Protein AF-0000000081288130 (afdb_homodimer)

Foldseek 3Di:
DPPPPPPPPPPPPPPPPPPPPPPPPPPPPPPPQQDKDKDKAKKKKKAFDEPFVVGQKHWDDDDRVQAAFTKIWGWIFIFRDQDPPGDTFWIKTDMKGQHDNRSFKIWDWIKTAGCDDPQHGKIWTWTDMDTPPDQKDKIWTDAMDDQAGPKTWMKMWGWDDADPVRRITMIMIMTIIIGRGD/DCPPPPPPPPPPPPPPPPPPPPPPPPPPPPPPPQDKDKDKAKKKKKAFDEPFVVGQKHWDDDDRVQAAFTKIWGWIFIFRDQDPPGDTFWIKTDIKGQHDNRSFKIWDWIKTAGCDDPQHRKIWTWIDMDGPPDQKDKIWTDAMDDQAGPKTWMKMWGWPDADPVRRITMIMIITIIIGRGD

InterPro domains:
  IPR004265 Dirigent protein [PF03018] (40-177)
  IPR004265 Dirigent protein [PTHR21495] (27-177)
  IPR044859 Allene oxide cyclase/Dirigent protein [G3DSA:2.40.480.10] (22-178)

Structure (mmCIF, N/CA/C/O backbone):
data_AF-0000000081288130-model_v1
#
loop_
_entity.id
_entity.type
_entity.pdbx_description
1 polymer 'Dirigent protein'
#
loop_
_atom_site.group_PDB
_atom_site.id
_atom_site.type_symbol
_atom_site.label_atom_id
_atom_site.label_alt_id
_atom_site.label_comp_id
_atom_site.label_asym_id
_atom_site.label_entity_id
_atom_site.label_seq_id
_atom_site.pdbx_PDB_ins_code
_atom_site.Cartn_x
_atom_site.Cartn_y
_atom_site.Cartn_z
_atom_site.occupancy
_atom_site.B_iso_or_equiv
_atom_site.auth_seq_id
_atom_site.auth_comp_id
_atom_site.auth_asym_id
_atom_site.auth_atom_id
_atom_site.pdbx_PDB_model_num
ATOM 1 N N . MET A 1 1 ? -47.781 79.375 63.156 1 29.11 1 MET A N 1
ATOM 2 C CA . MET A 1 1 ? -48.125 78.875 61.844 1 29.11 1 MET A CA 1
ATOM 3 C C . MET A 1 1 ? -46.875 78.312 61.125 1 29.11 1 MET A C 1
ATOM 5 O O . MET A 1 1 ? -46.188 79.062 60.438 1 29.11 1 MET A O 1
ATOM 9 N N . ALA A 1 2 ? -46.094 77.438 61.844 1 36.03 2 ALA A N 1
ATOM 10 C CA . ALA A 1 2 ? -44.781 76.875 61.594 1 36.03 2 ALA A CA 1
ATOM 11 C C . ALA A 1 2 ? -44.781 75.938 60.375 1 36.03 2 ALA A C 1
ATOM 13 O O . ALA A 1 2 ? -45.594 75.062 60.25 1 36.03 2 ALA A O 1
ATOM 14 N N . GLN A 1 3 ? -44.375 76.562 59.156 1 34.03 3 GLN A N 1
ATOM 15 C CA . GLN A 1 3 ? -44.312 76.125 57.781 1 34.03 3 GLN A CA 1
ATOM 16 C C . GLN A 1 3 ? -43.406 74.875 57.656 1 34.03 3 GLN A C 1
ATOM 18 O O . GLN A 1 3 ? -42.219 74.938 58 1 34.03 3 GLN A O 1
ATOM 23 N N . LYS A 1 4 ? -43.938 73.688 57.781 1 38.62 4 LYS A N 1
ATOM 24 C CA . LYS A 1 4 ? -43.406 72.312 57.688 1 38.62 4 LYS A CA 1
ATOM 25 C C . LYS A 1 4 ? -42.781 72.125 56.281 1 38.62 4 LYS A C 1
ATOM 27 O O . LYS A 1 4 ? -43.531 72 55.312 1 38.62 4 LYS A O 1
ATOM 32 N N . SER A 1 5 ? -41.688 72.875 55.938 1 36.97 5 SER A N 1
ATOM 33 C CA . SER A 1 5 ? -41.125 72.688 54.594 1 36.97 5 SER A CA 1
ATOM 34 C C . SER A 1 5 ? -40.781 71.25 54.344 1 36.97 5 SER A C 1
ATOM 36 O O . SER A 1 5 ? -40.156 70.562 55.219 1 36.97 5 SER A O 1
ATOM 38 N N . SER A 1 6 ? -41.625 70.5 53.625 1 34.34 6 SER A N 1
ATOM 39 C CA . SER A 1 6 ? -41.625 69.125 53.062 1 34.34 6 SER A CA 1
ATOM 40 C C . SER A 1 6 ? -40.375 68.875 52.25 1 34.34 6 SER A C 1
ATOM 42 O O . SER A 1 6 ? -40.125 69.562 51.25 1 34.34 6 SER A O 1
ATOM 44 N N . LEU A 1 7 ? -39.156 68.75 52.906 1 35.88 7 LEU A N 1
ATOM 45 C CA . LEU A 1 7 ? -37.938 68.438 52.188 1 35.88 7 LEU A CA 1
ATOM 46 C C . LEU A 1 7 ? -38.094 67.188 51.312 1 35.88 7 LEU A C 1
ATOM 48 O O . LEU A 1 7 ? -38.5 66.125 51.812 1 35.88 7 LEU A O 1
ATOM 52 N N . SER A 1 8 ? -38.594 67.375 50.031 1 35.28 8 SER A N 1
ATOM 53 C CA . SER A 1 8 ? -38.719 66.375 48.938 1 35.28 8 SER A CA 1
ATOM 54 C C . SER A 1 8 ? -37.406 65.625 48.719 1 35.28 8 SER A C 1
ATOM 56 O O . SER A 1 8 ? -36.344 66.25 48.562 1 35.28 8 SER A O 1
ATOM 58 N N . SER A 1 9 ? -37.125 64.562 49.469 1 39.84 9 SER A N 1
ATOM 59 C CA . SER A 1 9 ? -36 63.625 49.312 1 39.84 9 SER A CA 1
ATOM 60 C C . SER A 1 9 ? -35.938 63.125 47.875 1 39.84 9 SER A C 1
ATOM 62 O O . SER A 1 9 ? -36.938 62.594 47.344 1 39.84 9 SER A O 1
ATOM 64 N N . SER A 1 10 ? -35.375 63.938 46.875 1 36.81 10 SER A N 1
ATOM 65 C CA . SER A 1 10 ? -35.094 63.5 45.531 1 36.81 10 SER A CA 1
ATOM 66 C C . SER A 1 10 ? -34.344 62.156 45.5 1 36.81 10 SER A C 1
ATOM 68 O O . SER A 1 10 ? -33.344 62 46.188 1 36.81 10 SER A O 1
ATOM 70 N N . LEU A 1 11 ? -35.062 61.031 45.406 1 37.69 11 LEU A N 1
ATOM 71 C CA . LEU A 1 11 ? -34.688 59.656 45.156 1 37.69 11 LEU A CA 1
ATOM 72 C C . LEU A 1 11 ? -33.812 59.562 43.906 1 37.69 11 LEU A C 1
ATOM 74 O O . LEU A 1 11 ? -34.25 59.938 42.812 1 37.69 11 LEU A O 1
ATOM 78 N N . SER A 1 12 ? -32.5 60.031 43.938 1 37.62 12 SER A N 1
ATOM 79 C CA . SER A 1 12 ? -31.578 59.812 42.844 1 37.62 12 SER A CA 1
ATOM 80 C C . SER A 1 12 ? -31.547 58.344 42.438 1 37.62 12 SER A C 1
ATOM 82 O O . SER A 1 12 ? -31.281 57.469 43.25 1 37.62 12 SER A O 1
ATOM 84 N N . ILE A 1 13 ? -32.375 57.938 41.469 1 37.78 13 ILE A N 1
ATOM 85 C CA . ILE A 1 13 ? -32.375 56.688 40.75 1 37.78 13 ILE A CA 1
ATOM 86 C C . ILE A 1 13 ? -30.984 56.438 40.156 1 37.78 13 ILE A C 1
ATOM 88 O O . ILE A 1 13 ? -30.531 57.219 39.312 1 37.78 13 ILE A O 1
ATOM 92 N N . LYS A 1 14 ? -29.984 56.062 41 1 39.16 14 LYS A N 1
ATOM 93 C CA . LYS A 1 14 ? -28.734 55.562 40.438 1 39.16 14 LYS A CA 1
ATOM 94 C C . LYS A 1 14 ? -29 54.5 39.375 1 39.16 14 LYS A C 1
ATOM 96 O O . LYS A 1 14 ? -29.578 53.438 39.656 1 39.16 14 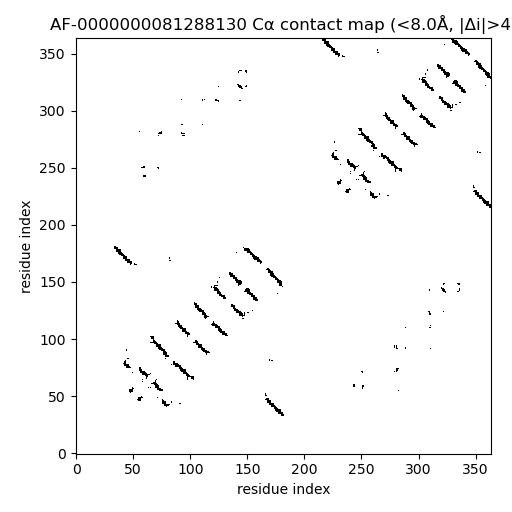LYS A O 1
ATOM 101 N N . LEU A 1 15 ? -29.156 54.938 38.062 1 37.94 15 LEU A N 1
ATOM 102 C CA . LEU A 1 15 ? -29.172 54.094 36.875 1 37.94 15 LEU A CA 1
ATOM 103 C C . LEU A 1 15 ? -27.953 53.188 36.875 1 37.94 15 LEU A C 1
ATOM 105 O O . LEU A 1 15 ? -26.812 53.656 36.812 1 37.94 15 LEU A O 1
ATOM 109 N N . CYS A 1 16 ? -27.953 52.125 37.688 1 35.97 16 CYS A N 1
ATOM 110 C CA . CYS A 1 16 ? -27 51.031 37.531 1 35.97 16 CYS A CA 1
ATOM 111 C C . CYS A 1 16 ? -26.906 50.594 36.062 1 35.97 16 CYS A C 1
ATOM 113 O O . CYS A 1 16 ? -27.859 50.031 35.531 1 35.97 16 CYS A O 1
ATOM 115 N N . PHE A 1 17 ? -26.219 51.406 35.219 1 35.41 17 PHE A N 1
ATOM 116 C CA . PHE A 1 17 ? -25.875 50.906 33.875 1 35.41 17 PHE A CA 1
ATOM 117 C C . PHE A 1 17 ? -25.188 49.562 34 1 35.41 17 PHE A C 1
ATOM 119 O O . PHE A 1 17 ? -24.078 49.469 34.5 1 35.41 17 PHE A O 1
ATOM 126 N N . THR A 1 18 ? -25.906 48.5 34.281 1 38.81 18 THR A N 1
ATOM 127 C CA . THR A 1 18 ? -25.391 47.156 34.062 1 38.81 18 THR A CA 1
ATOM 128 C C . THR A 1 18 ? -24.797 47 32.688 1 38.81 18 THR A C 1
ATOM 130 O O . THR A 1 18 ? -25.516 47.125 31.672 1 38.81 18 THR A O 1
ATOM 133 N N . PHE A 1 19 ? -23.578 47.562 32.469 1 37.28 19 PHE A N 1
ATOM 134 C CA . PHE A 1 19 ? -22.828 47.188 31.281 1 37.28 19 PHE A CA 1
ATOM 135 C C . PHE A 1 19 ? -22.875 45.688 31.062 1 37.28 19 PHE A C 1
ATOM 137 O O . PHE A 1 19 ? -22.328 44.938 31.859 1 37.28 19 PHE A O 1
ATOM 144 N N . MET A 1 20 ? -23.984 45.25 30.453 1 37.62 20 MET A N 1
ATOM 145 C CA . MET A 1 20 ? -24.031 43.906 29.906 1 37.62 20 MET A CA 1
ATOM 146 C C . MET A 1 20 ? -22.828 43.656 28.984 1 37.62 20 MET A C 1
ATOM 148 O O . MET A 1 20 ? -22.719 44.281 27.938 1 37.62 20 MET A O 1
ATOM 152 N N . LEU A 1 21 ? -21.625 43.469 29.531 1 38.19 21 LEU A N 1
ATOM 153 C CA . LEU A 1 21 ? -20.547 42.906 28.719 1 38.19 21 LEU A CA 1
ATOM 154 C C . LEU A 1 21 ? -21.031 41.75 27.875 1 38.19 21 LEU A C 1
ATOM 156 O O . LEU A 1 21 ? -21.422 40.688 28.422 1 38.19 21 LEU A O 1
ATOM 160 N N . ALA A 1 22 ? -21.672 42.094 26.719 1 34.75 22 ALA A N 1
ATOM 161 C CA . ALA A 1 22 ? -21.938 41.125 25.688 1 34.75 22 ALA A CA 1
ATOM 162 C C . ALA A 1 22 ? -20.703 40.281 25.391 1 34.75 22 ALA A C 1
ATOM 164 O O . ALA A 1 22 ? -19.688 40.781 24.922 1 34.75 22 ALA A O 1
ATOM 165 N N . PHE A 1 23 ? -20.391 39.281 26.219 1 38.91 23 PHE A N 1
ATOM 166 C CA . PHE A 1 23 ? -19.469 38.219 25.812 1 38.91 23 PHE A CA 1
ATOM 167 C C . PHE A 1 23 ? -19.766 37.75 24.391 1 38.91 23 PHE A C 1
ATOM 169 O O . PHE A 1 23 ? -20.797 37.094 24.141 1 38.91 23 PHE A O 1
ATOM 176 N N . LEU A 1 24 ? -19.406 38.562 23.391 1 36.03 24 LEU A N 1
ATOM 177 C CA . LEU A 1 24 ? -19.375 38 22.047 1 36.03 24 LEU A CA 1
ATOM 178 C C . LEU A 1 24 ? -18.562 36.719 22.016 1 36.03 24 LEU A C 1
ATOM 180 O O . LEU A 1 24 ? -17.328 36.75 22.156 1 36.03 24 LEU A O 1
ATOM 184 N N . ALA A 1 25 ? -19.109 35.656 22.453 1 34.62 25 ALA A N 1
ATOM 185 C CA . ALA A 1 25 ? -18.547 34.344 22.094 1 34.62 25 ALA A CA 1
ATOM 186 C C . ALA A 1 25 ? -18.266 34.25 20.609 1 34.62 25 ALA A C 1
ATOM 188 O O . ALA A 1 25 ? -19.203 34.219 19.797 1 34.62 25 ALA A O 1
ATOM 189 N N . PHE A 1 26 ? -17.188 34.812 20.109 1 34.56 26 PHE A N 1
ATOM 190 C CA . PHE A 1 26 ? -16.75 34.312 18.812 1 34.56 26 PHE A CA 1
ATOM 191 C C . PHE A 1 26 ? -16.812 32.812 18.734 1 34.56 26 PHE A C 1
ATOM 193 O O . PHE A 1 26 ? -16.078 32.125 19.453 1 34.56 26 PHE A O 1
ATOM 200 N N . SER A 1 27 ? -18 32.281 18.453 1 35.5 27 SER A N 1
ATOM 201 C CA . SER A 1 27 ? -18 30.906 17.984 1 35.5 27 SER A CA 1
ATOM 202 C C . SER A 1 27 ? -16.922 30.672 16.922 1 35.5 27 SER A C 1
ATOM 204 O O . SER A 1 27 ? -17 31.219 15.82 1 35.5 27 SER A O 1
ATOM 206 N N . ALA A 1 28 ? -15.68 30.641 17.281 1 38.34 28 ALA A N 1
ATOM 207 C CA . ALA A 1 28 ? -14.828 30.031 16.281 1 38.34 28 ALA A CA 1
ATOM 208 C C . ALA A 1 28 ? -15.578 28.938 15.516 1 38.34 28 ALA A C 1
ATOM 210 O O . ALA A 1 28 ? -16.031 27.953 16.109 1 38.34 28 ALA A O 1
ATOM 211 N N . THR A 1 29 ? -16.312 29.312 14.492 1 38.88 29 THR A N 1
ATOM 212 C CA . THR A 1 29 ? -16.797 28.328 13.547 1 38.88 29 THR A CA 1
ATOM 213 C C . THR A 1 29 ? -15.742 27.25 13.297 1 38.88 29 THR A C 1
ATOM 215 O O . THR A 1 29 ? -14.633 27.562 12.836 1 38.88 29 THR A O 1
ATOM 218 N N . ALA A 1 30 ? -15.547 26.312 14.25 1 40.72 30 ALA A N 1
ATOM 219 C CA . ALA A 1 30 ? -14.805 25.125 13.859 1 40.72 30 ALA A CA 1
ATOM 220 C C . ALA A 1 30 ? -15.016 24.797 12.383 1 40.72 30 ALA A C 1
ATOM 222 O O . ALA A 1 30 ? -16.141 24.781 11.898 1 40.72 30 ALA A O 1
ATOM 223 N N . ASN A 1 31 ? -14.195 25.25 11.492 1 46.16 31 ASN A N 1
ATOM 224 C CA . ASN A 1 31 ? -14.312 24.719 10.141 1 46.16 31 ASN A CA 1
ATOM 225 C C . ASN A 1 31 ? -14.906 23.312 10.148 1 46.16 31 ASN A C 1
ATOM 227 O O . ASN A 1 31 ? -14.477 22.453 10.922 1 46.16 31 ASN A O 1
ATOM 231 N N . PRO A 1 32 ? -16.172 23.141 9.758 1 45.91 32 PRO A N 1
ATOM 232 C CA . PRO A 1 32 ? -16.828 21.828 9.789 1 45.91 32 PRO A CA 1
ATOM 233 C C . PRO A 1 32 ? -15.867 20.688 9.5 1 45.91 32 PRO A C 1
ATOM 235 O O . PRO A 1 32 ? -14.992 20.812 8.641 1 45.91 32 PRO A O 1
ATOM 238 N N . ARG A 1 33 ? -15.438 19.938 10.516 1 52.09 33 ARG A N 1
ATOM 239 C CA . ARG A 1 33 ? -14.742 18.672 10.258 1 52.09 33 ARG A CA 1
ATOM 240 C C . ARG A 1 33 ? -15.219 18.047 8.961 1 52.09 33 ARG A C 1
ATOM 242 O O . ARG A 1 33 ? -16.422 17.953 8.703 1 52.09 33 ARG A O 1
ATOM 249 N N . PRO A 1 34 ? -14.391 18.047 7.984 1 57.53 34 PRO A N 1
ATOM 250 C CA . PRO A 1 34 ? -14.906 17.375 6.789 1 57.53 34 PRO A CA 1
ATOM 251 C C . PRO A 1 34 ? -15.805 16.188 7.113 1 57.53 34 PRO A C 1
ATOM 253 O O . PRO A 1 34 ? -15.562 15.469 8.086 1 57.53 34 PRO A O 1
ATOM 256 N N . ALA A 1 35 ? -17.047 16.328 6.641 1 66.5 35 ALA A N 1
ATOM 257 C CA . ALA A 1 35 ? -18.047 15.281 6.844 1 66.5 35 ALA A CA 1
ATOM 258 C C . ALA A 1 35 ? -17.484 13.906 6.473 1 66.5 35 ALA A C 1
ATOM 260 O O . ALA A 1 35 ? -16.719 13.773 5.52 1 66.5 35 ALA A O 1
ATOM 261 N N . HIS A 1 36 ? -17.516 13.062 7.473 1 78.25 36 HIS A N 1
ATOM 262 C CA . HIS A 1 36 ? -17.188 11.656 7.238 1 78.25 36 HIS A CA 1
ATOM 263 C C . HIS A 1 36 ? -18.328 10.93 6.555 1 78.25 36 HIS A C 1
ATOM 265 O O . HIS A 1 36 ? -19.5 11.172 6.863 1 78.25 36 HIS A O 1
ATOM 271 N N . LYS A 1 37 ? -17.984 10.305 5.438 1 88.44 37 LYS A N 1
ATOM 272 C CA . LYS A 1 37 ? -18.938 9.461 4.727 1 88.44 37 LYS A CA 1
ATOM 273 C C . LYS A 1 37 ? -18.609 7.98 4.898 1 88.44 37 LYS A C 1
ATOM 275 O O . LYS A 1 37 ? -17.438 7.602 4.848 1 88.44 37 LYS A O 1
ATOM 280 N N . GLU A 1 38 ? -19.656 7.254 5.176 1 93.69 38 GLU A N 1
ATOM 281 C CA . GLU A 1 38 ? -19.5 5.801 5.18 1 93.69 38 GLU A CA 1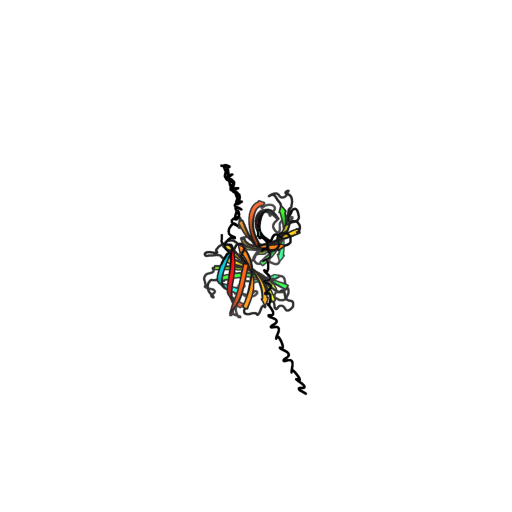
ATOM 282 C C . GLU A 1 38 ? -19.844 5.203 3.822 1 93.69 38 GLU A C 1
ATOM 284 O O . GLU A 1 38 ? -20.891 5.52 3.248 1 93.69 38 GLU A O 1
ATOM 289 N N . ILE A 1 39 ? -19.016 4.395 3.314 1 95 39 ILE A N 1
ATOM 290 C CA . ILE A 1 39 ? -19.219 3.705 2.045 1 95 39 ILE A CA 1
ATOM 291 C C . ILE A 1 39 ? -19.188 2.193 2.27 1 95 39 ILE A C 1
ATOM 293 O O . ILE A 1 39 ? -18.281 1.667 2.906 1 95 39 ILE A O 1
ATOM 297 N N . LYS A 1 40 ? -20.188 1.52 1.827 1 97.19 40 LYS A N 1
ATOM 298 C CA . LYS A 1 40 ? -20.234 0.061 1.831 1 97.19 40 LYS A CA 1
ATOM 299 C C . LYS A 1 40 ? -20.297 -0.491 0.41 1 97.19 40 LYS A C 1
ATOM 301 O O . LYS A 1 40 ? -21.016 0.039 -0.435 1 97.19 40 LYS A O 1
ATOM 306 N N . MET A 1 41 ? -19.547 -1.566 0.143 1 97.44 41 MET A N 1
ATOM 307 C CA . MET A 1 41 ? -19.516 -2.182 -1.182 1 97.44 41 MET A CA 1
ATOM 308 C C . MET A 1 41 ? -19.219 -3.672 -1.083 1 97.44 41 MET A C 1
ATOM 310 O O . MET A 1 41 ? -18.578 -4.117 -0.125 1 97.44 41 MET A O 1
ATOM 314 N N . THR A 1 42 ? -19.688 -4.34 -2.061 1 98.56 42 THR A N 1
ATOM 315 C CA . THR A 1 42 ? -19.359 -5.75 -2.234 1 98.56 42 THR A CA 1
ATOM 316 C C . THR A 1 42 ? -18.656 -5.984 -3.568 1 98.56 42 THR A C 1
ATOM 318 O O . THR A 1 42 ? -19.125 -5.527 -4.613 1 98.56 42 THR A O 1
ATOM 321 N N . LEU A 1 43 ? -17.531 -6.66 -3.562 1 98.62 43 LEU A N 1
ATOM 322 C CA . LEU A 1 43 ? -16.719 -7.004 -4.719 1 98.62 43 LEU A CA 1
ATOM 323 C C . LEU A 1 43 ? -16.281 -8.469 -4.664 1 98.62 43 LEU A C 1
ATOM 325 O O . LEU A 1 43 ? -16.562 -9.164 -3.688 1 98.62 43 LEU A O 1
ATOM 329 N N . TYR A 1 44 ? -15.539 -8.859 -5.727 1 98.81 44 TYR A N 1
ATOM 330 C CA . TYR A 1 44 ? -15.109 -10.25 -5.773 1 98.81 44 TYR A CA 1
ATOM 331 C C . TYR A 1 44 ? -13.664 -10.359 -6.262 1 98.81 44 TYR A C 1
ATOM 333 O O . TYR A 1 44 ? -13.344 -9.922 -7.367 1 98.81 44 TYR A O 1
ATOM 341 N N . GLN A 1 45 ? -12.891 -10.93 -5.441 1 98.62 45 GLN A N 1
ATOM 342 C CA . GLN A 1 45 ? -11.508 -11.211 -5.801 1 98.62 45 GLN A CA 1
ATOM 343 C C . GLN A 1 45 ? -11.398 -12.516 -6.574 1 98.62 45 GLN A C 1
ATOM 345 O O . GLN A 1 45 ? -11.93 -13.547 -6.145 1 98.62 45 GLN A O 1
ATOM 350 N N . GLN A 1 46 ? -10.68 -12.469 -7.715 1 98.19 46 GLN A N 1
ATOM 351 C CA . GLN A 1 46 ? -10.352 -13.641 -8.523 1 98.19 46 GLN A CA 1
ATOM 352 C C . GLN A 1 46 ? -8.914 -14.086 -8.289 1 98.19 46 GLN A C 1
ATOM 354 O O . GLN A 1 46 ? -7.969 -13.422 -8.734 1 98.19 46 GLN A O 1
ATOM 359 N N . ASP A 1 47 ? -8.742 -15.188 -7.625 1 96.81 47 ASP A N 1
ATOM 360 C CA . ASP A 1 47 ? -7.414 -15.602 -7.18 1 96.81 47 ASP A CA 1
ATOM 361 C C . ASP A 1 47 ? -7.055 -16.969 -7.746 1 96.81 47 ASP A C 1
ATOM 363 O O . ASP A 1 47 ? -7.871 -17.891 -7.719 1 96.81 47 ASP A O 1
ATOM 367 N N . ILE A 1 48 ? -5.887 -17.078 -8.352 1 96.81 48 ILE A N 1
ATOM 368 C CA . ILE A 1 48 ? -5.273 -18.359 -8.695 1 96.81 48 ILE A CA 1
ATOM 369 C C . ILE A 1 48 ? -4.016 -18.578 -7.855 1 96.81 48 ILE A C 1
ATOM 371 O O . ILE A 1 48 ? -3.053 -17.812 -7.969 1 96.81 48 ILE A O 1
ATOM 375 N N . SER A 1 49 ? -3.982 -19.609 -7.039 1 94.31 49 SER A N 1
ATOM 376 C CA . SER A 1 49 ? -2.973 -19.844 -6.012 1 94.31 49 SER A CA 1
ATOM 377 C C . SER A 1 49 ? -1.59 -20.031 -6.629 1 94.31 49 SER A C 1
ATOM 379 O O . SER A 1 49 ? -1.467 -20.531 -7.75 1 94.31 49 SER A O 1
ATOM 381 N N . PRO A 1 50 ? -0.594 -19.688 -5.82 1 95.12 50 PRO A N 1
ATOM 382 C CA . PRO A 1 50 ? 0.771 -19.938 -6.293 1 95.12 50 PRO A CA 1
ATOM 383 C C . PRO A 1 50 ? 1.012 -21.391 -6.68 1 95.12 50 PRO A C 1
ATOM 385 O O . PRO A 1 50 ? 0.495 -22.297 -6.027 1 95.12 50 PRO A O 1
ATOM 388 N N . GLY A 1 51 ? 1.831 -21.594 -7.742 1 92.44 51 GLY A N 1
ATOM 389 C CA . GLY A 1 51 ? 2.172 -22.938 -8.18 1 92.44 51 GLY A CA 1
ATOM 390 C C . GLY A 1 51 ? 1.25 -23.469 -9.266 1 92.44 51 GLY A C 1
ATOM 391 O O . GLY A 1 51 ? 1.598 -24.406 -9.984 1 92.44 51 GLY A O 1
ATOM 392 N N . ALA A 1 52 ? 0.069 -22.922 -9.344 1 94.38 52 ALA A N 1
ATOM 393 C CA . ALA A 1 52 ? -0.851 -23.312 -10.406 1 94.38 52 ALA A CA 1
ATOM 394 C C . ALA A 1 52 ? -0.459 -22.672 -11.734 1 94.38 52 ALA A C 1
ATOM 396 O O . ALA A 1 52 ? 0.225 -21.641 -11.758 1 94.38 52 ALA A O 1
ATOM 397 N N . PRO A 1 53 ? -0.996 -23.328 -12.797 1 91.69 53 PRO A N 1
ATOM 398 C CA . PRO A 1 53 ? -0.865 -22.625 -14.078 1 91.69 53 PRO A CA 1
ATOM 399 C C . PRO A 1 53 ? -1.597 -21.281 -14.086 1 91.69 53 PRO A C 1
ATOM 401 O O . PRO A 1 53 ? -2.709 -21.172 -13.562 1 91.69 53 PRO A O 1
ATOM 404 N N . ASN A 1 54 ? -1.068 -20.219 -14.523 1 92.38 54 ASN A N 1
ATOM 405 C CA . ASN A 1 54 ? -1.63 -18.875 -14.633 1 92.38 54 ASN A CA 1
ATOM 406 C C . ASN A 1 54 ? -1.817 -18.219 -13.266 1 92.38 54 ASN A C 1
ATOM 408 O O . ASN A 1 54 ? -2.715 -17.406 -13.086 1 92.38 54 ASN A O 1
ATOM 412 N N . ALA A 1 55 ? -1.027 -18.703 -12.289 1 96.44 55 ALA A N 1
ATOM 413 C CA . ALA A 1 55 ? -1.1 -18.203 -10.922 1 96.44 55 ALA A CA 1
ATOM 414 C C . ALA A 1 55 ? -1.089 -16.672 -10.898 1 96.44 55 ALA A C 1
ATOM 416 O O . ALA A 1 55 ? -0.374 -16.047 -11.68 1 96.44 55 ALA A O 1
ATOM 417 N N . THR A 1 56 ? -1.88 -16.125 -10.023 1 97.56 56 THR A N 1
ATOM 418 C CA . THR A 1 56 ? -1.913 -14.688 -9.828 1 97.56 56 THR A CA 1
ATOM 419 C C . THR A 1 56 ? -1.101 -14.289 -8.594 1 97.56 56 THR A C 1
ATOM 421 O O . THR A 1 56 ? -1.058 -13.117 -8.227 1 97.56 56 THR A O 1
ATOM 424 N N . GLY A 1 57 ? -0.541 -15.242 -7.891 1 96.88 57 GLY A N 1
ATOM 425 C CA . GLY A 1 57 ? 0.461 -15.07 -6.852 1 96.88 57 GLY A CA 1
ATOM 426 C C . GLY A 1 57 ? 1.712 -15.898 -7.09 1 96.88 57 GLY A C 1
ATOM 427 O O . GLY A 1 57 ? 1.637 -17.016 -7.598 1 96.88 57 GLY A O 1
ATOM 428 N N . ILE A 1 58 ? 2.818 -15.367 -6.691 1 96.81 58 ILE A N 1
ATOM 429 C CA . ILE A 1 58 ? 4.078 -16.094 -6.848 1 96.81 58 ILE A CA 1
ATOM 430 C C . ILE A 1 58 ? 4.883 -16 -5.551 1 96.81 58 ILE A C 1
ATOM 432 O O . ILE A 1 58 ? 4.918 -14.961 -4.898 1 96.81 58 ILE A O 1
ATOM 436 N N . VAL A 1 59 ? 5.469 -17.125 -5.184 1 97.56 59 VAL A N 1
ATOM 437 C CA . VAL A 1 59 ? 6.383 -17.141 -4.047 1 97.56 59 VAL A CA 1
ATOM 438 C C . VAL A 1 59 ? 7.703 -16.484 -4.434 1 97.56 59 VAL A C 1
ATOM 440 O O . VAL A 1 59 ? 8.336 -16.859 -5.422 1 97.56 59 VAL A O 1
ATOM 443 N N . VAL A 1 60 ? 8.156 -15.578 -3.619 1 97 60 VAL A N 1
ATOM 444 C CA . VAL A 1 60 ? 9.336 -14.836 -4.039 1 97 60 VAL A CA 1
ATOM 445 C C . VAL A 1 60 ? 10.461 -15.031 -3.023 1 97 60 VAL A C 1
ATOM 447 O O . VAL A 1 60 ? 11.617 -14.727 -3.305 1 97 60 VAL A O 1
ATOM 450 N N . ALA A 1 61 ? 10.172 -15.492 -1.878 1 96.75 61 ALA A N 1
ATOM 451 C CA . ALA A 1 61 ? 11.156 -15.758 -0.83 1 96.75 61 ALA A CA 1
ATOM 452 C C . ALA A 1 61 ? 10.641 -16.812 0.144 1 96.75 61 ALA A C 1
ATOM 454 O O . ALA A 1 61 ? 9.43 -16.969 0.321 1 96.75 61 ALA A O 1
ATOM 455 N N . GLY A 1 62 ? 11.555 -17.578 0.746 1 95.62 62 GLY A N 1
ATOM 456 C CA . GLY A 1 62 ? 11.188 -18.594 1.715 1 95.62 62 GLY A CA 1
ATOM 457 C C . GLY A 1 62 ? 10.805 -19.922 1.075 1 95.62 62 GLY A C 1
ATOM 458 O O . GLY A 1 62 ? 11.078 -20.141 -0.107 1 95.62 62 GLY A O 1
ATOM 459 N N . PRO A 1 63 ? 10.18 -20.781 1.898 1 95.06 63 PRO A N 1
ATOM 460 C CA . PRO A 1 63 ? 9.797 -22.094 1.379 1 95.06 63 PRO A CA 1
ATOM 461 C C . PRO A 1 63 ? 8.75 -22 0.271 1 95.06 63 PRO A C 1
ATOM 463 O O . PRO A 1 63 ? 7.766 -21.266 0.399 1 95.06 63 PRO A O 1
ATOM 466 N N . THR A 1 64 ? 8.914 -22.781 -0.733 1 93.06 64 THR A N 1
ATOM 467 C CA . THR A 1 64 ? 8.031 -22.734 -1.896 1 93.06 64 THR A CA 1
ATOM 468 C C . THR A 1 64 ? 6.703 -23.422 -1.603 1 93.06 64 THR A C 1
ATOM 470 O O . THR A 1 64 ? 5.73 -23.25 -2.338 1 93.06 64 THR A O 1
ATOM 473 N N . ASN A 1 65 ? 6.617 -24.188 -0.588 1 93.94 65 ASN A N 1
ATOM 474 C CA . ASN A 1 65 ? 5.387 -24.891 -0.253 1 93.94 65 ASN A CA 1
ATOM 475 C C . ASN A 1 65 ? 4.492 -24.062 0.661 1 93.94 65 ASN A C 1
ATOM 477 O O . ASN A 1 65 ? 3.59 -24.594 1.308 1 93.94 65 ASN A O 1
ATOM 481 N N . LEU A 1 66 ? 4.809 -22.797 0.859 1 95.25 66 LEU A N 1
ATOM 482 C CA . LEU A 1 66 ? 4.012 -21.828 1.6 1 95.25 66 LEU A CA 1
ATOM 483 C C . LEU A 1 66 ? 4.082 -22.109 3.1 1 95.25 66 LEU A C 1
ATOM 485 O O . LEU A 1 66 ? 3.141 -21.797 3.834 1 95.25 66 LEU A O 1
ATOM 489 N N . ALA A 1 67 ? 5.168 -22.703 3.551 1 97 67 ALA A N 1
ATOM 490 C CA . ALA A 1 67 ? 5.398 -22.906 4.977 1 97 67 ALA A CA 1
ATOM 491 C C . ALA A 1 67 ? 5.875 -21.625 5.648 1 97 67 ALA A C 1
ATOM 493 O O . ALA A 1 67 ? 6.02 -20.578 4.988 1 97 67 ALA A O 1
ATOM 494 N N . PHE A 1 68 ? 6.051 -21.688 6.984 1 97.69 68 PHE A N 1
ATOM 495 C CA . PHE A 1 68 ? 6.492 -20.547 7.793 1 97.69 68 PHE A CA 1
ATOM 496 C C . PHE A 1 68 ? 7.656 -19.828 7.121 1 97.69 68 PHE A C 1
ATOM 498 O O . PHE A 1 68 ? 8.664 -20.453 6.781 1 97.69 68 PHE A O 1
ATOM 505 N N . GLY A 1 69 ? 7.453 -18.531 6.859 1 97.62 69 GLY A N 1
ATOM 506 C CA . GLY A 1 69 ? 8.531 -17.734 6.293 1 97.62 69 GLY A CA 1
ATOM 507 C C . GLY A 1 69 ? 8.352 -17.453 4.812 1 97.62 69 GLY A C 1
ATOM 508 O O . GLY A 1 69 ? 9.094 -16.672 4.227 1 97.62 69 GLY A O 1
ATOM 509 N N . SER A 1 70 ? 7.387 -18.031 4.156 1 97.62 70 SER A N 1
ATOM 510 C CA . SER A 1 70 ? 7.148 -17.797 2.736 1 97.62 70 SER A CA 1
ATOM 511 C C . SER A 1 70 ? 6.574 -16.391 2.502 1 97.62 70 SER A C 1
ATOM 513 O O . SER A 1 70 ? 5.711 -15.938 3.254 1 97.62 70 SER A O 1
ATOM 515 N N . ILE A 1 71 ? 7.043 -15.711 1.44 1 98.12 71 ILE A N 1
ATOM 516 C CA . ILE A 1 71 ? 6.496 -14.438 0.98 1 98.12 71 ILE A CA 1
ATOM 517 C C . ILE A 1 71 ? 5.93 -14.602 -0.428 1 98.12 71 ILE A C 1
ATOM 519 O O . ILE A 1 71 ? 6.613 -15.094 -1.327 1 98.12 71 ILE A O 1
ATOM 523 N N . VAL A 1 72 ? 4.727 -14.227 -0.577 1 97.94 72 VAL A N 1
ATOM 524 C CA . VAL A 1 72 ? 4.031 -14.328 -1.856 1 97.94 72 VAL A CA 1
ATOM 525 C C . VAL A 1 72 ? 3.641 -12.938 -2.346 1 97.94 72 VAL A C 1
ATOM 527 O O . VAL A 1 72 ? 3.143 -12.117 -1.569 1 97.94 72 VAL A O 1
ATOM 530 N N . VAL A 1 73 ? 3.934 -12.633 -3.604 1 98.5 73 VAL A N 1
ATOM 531 C CA . VAL A 1 73 ? 3.443 -11.422 -4.262 1 98.5 73 VAL A CA 1
ATOM 532 C C . VAL A 1 73 ? 2.182 -11.742 -5.062 1 98.5 73 VAL A C 1
ATOM 534 O O . VAL A 1 73 ? 2.131 -12.75 -5.773 1 98.5 73 VAL A O 1
ATOM 537 N N . VAL A 1 74 ? 1.194 -10.844 -4.902 1 98.06 74 VAL A N 1
ATOM 538 C CA . VAL A 1 74 ? -0.118 -11.141 -5.465 1 98.06 74 VAL A CA 1
ATOM 539 C C . VAL A 1 74 ? -0.545 -10.023 -6.41 1 98.06 74 VAL A C 1
ATOM 541 O O . VAL A 1 74 ? -0.281 -8.844 -6.145 1 98.06 74 VAL A O 1
ATOM 544 N N . ASP A 1 75 ? -1.256 -10.359 -7.48 1 98.62 75 ASP A N 1
ATOM 545 C CA . ASP A 1 75 ? -1.989 -9.5 -8.406 1 98.62 75 ASP A CA 1
ATOM 546 C C . ASP A 1 75 ? -3.283 -10.172 -8.867 1 98.62 75 ASP A C 1
ATOM 548 O O . ASP A 1 75 ? -3.295 -10.898 -9.859 1 98.62 75 ASP A O 1
ATOM 552 N N . ASP A 1 76 ? -4.336 -9.797 -8.188 1 98.38 76 ASP A N 1
ATOM 553 C CA . ASP A 1 76 ? -5.621 -10.43 -8.461 1 98.38 76 ASP A CA 1
ATOM 554 C C . ASP A 1 76 ? -6.598 -9.445 -9.094 1 98.38 76 ASP A C 1
ATOM 556 O O . ASP A 1 76 ? -6.668 -8.281 -8.68 1 98.38 76 ASP A O 1
ATOM 560 N N . ARG A 1 77 ? -7.379 -9.922 -10.008 1 98.31 77 ARG A N 1
ATOM 561 C CA . ARG A 1 77 ? -8.508 -9.133 -10.492 1 98.31 77 ARG A CA 1
ATOM 562 C C . ARG A 1 77 ? -9.586 -9.008 -9.422 1 98.31 77 ARG A C 1
ATOM 564 O O . ARG A 1 77 ? -9.82 -9.945 -8.656 1 98.31 77 ARG A O 1
ATOM 571 N N . VAL A 1 78 ? -10.211 -7.891 -9.43 1 98.69 78 VAL A N 1
ATOM 572 C CA . VAL A 1 78 ? -11.422 -7.66 -8.648 1 98.69 78 VAL A CA 1
ATOM 573 C C . VAL A 1 78 ? -12.594 -7.367 -9.586 1 98.69 78 VAL A C 1
ATOM 575 O O . VAL A 1 78 ? -12.492 -6.512 -10.469 1 98.69 78 VAL A O 1
ATOM 578 N N . THR A 1 79 ? -13.664 -8.078 -9.359 1 98.75 79 THR A N 1
ATOM 579 C CA . THR A 1 79 ? -14.789 -7.984 -10.281 1 98.75 79 THR A CA 1
ATOM 580 C C . THR A 1 79 ? -16.062 -7.57 -9.547 1 98.75 79 THR A C 1
ATOM 582 O O . THR A 1 79 ? -16.109 -7.574 -8.32 1 98.75 79 THR A O 1
ATOM 585 N N . GLU A 1 80 ? -17.047 -7.211 -10.359 1 98 80 GLU A N 1
ATOM 586 C CA . GLU A 1 80 ? -18.328 -6.754 -9.805 1 98 80 GLU A CA 1
ATOM 587 C C . GLU A 1 80 ? -19.203 -7.934 -9.391 1 98 80 GLU A C 1
ATOM 589 O O . GLU A 1 80 ? -20.016 -7.812 -8.477 1 98 80 GLU A O 1
ATOM 594 N N . ARG A 1 81 ? -19.016 -9.047 -10.102 1 97.94 81 ARG A N 1
ATOM 595 C CA . ARG A 1 81 ? -19.781 -10.258 -9.805 1 97.94 81 ARG A CA 1
ATOM 596 C C . ARG A 1 81 ? -18.844 -11.445 -9.555 1 97.94 81 ARG A C 1
ATOM 598 O O . ARG A 1 81 ? -17.641 -11.367 -9.82 1 97.94 81 ARG A O 1
ATOM 605 N N . ALA A 1 82 ? -19.5 -12.5 -9.039 1 97.62 82 ALA A N 1
ATOM 606 C CA . ALA A 1 82 ? -18.734 -13.688 -8.656 1 97.62 82 ALA A CA 1
ATOM 607 C C . ALA A 1 82 ? -18.453 -14.57 -9.867 1 97.62 82 ALA A C 1
ATOM 609 O O . ALA A 1 82 ? -18.844 -15.742 -9.898 1 97.62 82 ALA A O 1
ATOM 610 N N . SER A 1 83 ? -17.859 -13.969 -10.914 1 95.69 83 SER A N 1
ATOM 611 C CA . SER A 1 83 ? -17.516 -14.703 -12.125 1 95.69 83 SER A CA 1
ATOM 612 C C . SER A 1 83 ? -16.25 -14.156 -12.773 1 95.69 83 SER A C 1
ATOM 614 O O . SER A 1 83 ? -16.016 -12.945 -12.781 1 95.69 83 SER A O 1
ATOM 616 N N . ASN A 1 84 ? -15.539 -15.102 -13.289 1 92.38 84 ASN A N 1
ATOM 617 C CA . ASN A 1 84 ? -14.312 -14.711 -13.984 1 92.38 84 ASN A CA 1
ATOM 618 C C . ASN A 1 84 ? -14.609 -13.906 -15.242 1 92.38 84 ASN A C 1
ATOM 620 O O . ASN A 1 84 ? -13.734 -13.211 -15.766 1 92.38 84 ASN A O 1
ATOM 624 N N . ASN A 1 85 ? -15.789 -13.945 -15.742 1 94.5 85 ASN A N 1
ATOM 625 C CA . ASN A 1 85 ? -16.188 -13.203 -16.938 1 94.5 85 ASN A CA 1
ATOM 626 C C . ASN A 1 85 ? -16.812 -11.859 -16.562 1 94.5 85 ASN A C 1
ATOM 628 O O . ASN A 1 85 ? -17.188 -11.078 -17.453 1 94.5 85 ASN A O 1
ATOM 632 N N . SER A 1 86 ? -16.859 -11.68 -15.336 1 96.69 86 SER A N 1
ATOM 633 C CA . SER A 1 86 ? -17.453 -10.43 -14.867 1 96.69 86 SER A CA 1
ATOM 634 C C . SER A 1 86 ? -16.516 -9.25 -15.125 1 96.69 86 SER A C 1
ATOM 636 O O . SER A 1 86 ? -15.297 -9.43 -15.211 1 96.69 86 SER A O 1
ATOM 638 N N . ARG A 1 87 ? -17.172 -8.102 -15.25 1 97.62 87 ARG A N 1
ATOM 639 C CA . ARG A 1 87 ? -16.406 -6.875 -15.469 1 97.62 87 ARG A CA 1
ATOM 640 C C . ARG A 1 87 ? -15.414 -6.637 -14.336 1 97.62 87 ARG A C 1
ATOM 642 O O . ARG A 1 87 ? -15.773 -6.715 -13.156 1 97.62 87 ARG A O 1
ATOM 649 N N . GLN A 1 88 ? -14.211 -6.352 -14.727 1 98.31 88 GLN A N 1
ATOM 650 C CA . GLN A 1 88 ? -13.172 -5.973 -13.766 1 98.31 88 GLN A CA 1
ATOM 651 C C . GLN A 1 88 ? -13.367 -4.531 -13.297 1 98.31 88 GLN A C 1
ATOM 653 O O . GLN A 1 88 ? -13.547 -3.627 -14.117 1 98.31 88 GLN A O 1
ATOM 658 N N . VAL A 1 89 ? -13.297 -4.336 -12 1 98.44 89 VAL A N 1
ATOM 659 C CA . VAL A 1 89 ? -13.484 -2.988 -11.469 1 98.44 89 VAL A CA 1
ATOM 660 C C . VAL A 1 89 ? -12.234 -2.559 -10.703 1 98.44 89 VAL A C 1
ATOM 662 O O . VAL A 1 89 ? -12.109 -1.397 -10.312 1 98.44 89 VAL A O 1
ATOM 665 N N . GLY A 1 90 ? -11.297 -3.51 -10.469 1 97.94 90 GLY A N 1
ATOM 666 C CA . GLY A 1 90 ? -10.078 -3.186 -9.75 1 97.94 90 GLY A CA 1
ATOM 667 C C . GLY A 1 90 ? -9.117 -4.355 -9.648 1 97.94 90 GLY A C 1
ATOM 668 O O . GLY A 1 90 ? -9.25 -5.34 -10.383 1 97.94 90 GLY A O 1
ATOM 669 N N . ARG A 1 91 ? -8.133 -4.133 -8.812 1 98.25 91 ARG A N 1
ATOM 670 C CA . ARG A 1 91 ? -7.121 -5.152 -8.547 1 98.25 91 ARG A CA 1
ATOM 671 C C . ARG A 1 91 ? -6.73 -5.16 -7.074 1 98.25 91 ARG A C 1
ATOM 673 O O . ARG A 1 91 ? -6.758 -4.117 -6.414 1 98.25 91 ARG A O 1
ATOM 680 N N . ILE A 1 92 ? -6.398 -6.289 -6.562 1 98.56 92 ILE A N 1
ATOM 681 C CA . ILE A 1 92 ? -5.703 -6.445 -5.293 1 98.56 92 ILE A CA 1
ATOM 682 C C . ILE A 1 92 ? -4.242 -6.82 -5.543 1 98.56 92 ILE A C 1
ATOM 684 O O . ILE A 1 92 ? -3.959 -7.844 -6.172 1 98.56 92 ILE A O 1
ATOM 688 N N . GLN A 1 93 ? -3.408 -5.961 -5.094 1 98.44 93 GLN A N 1
ATOM 689 C CA . GLN A 1 93 ? -1.969 -6.121 -5.277 1 98.44 93 GLN A CA 1
ATOM 690 C C . GLN A 1 93 ? -1.223 -5.957 -3.957 1 98.44 93 GLN A C 1
ATOM 692 O O . GLN A 1 93 ? -1.637 -5.18 -3.096 1 98.44 93 GLN A O 1
ATOM 697 N N . GLY A 1 94 ? -0.131 -6.695 -3.793 1 98.19 94 GLY A N 1
ATOM 698 C CA . GLY A 1 94 ? 0.679 -6.625 -2.588 1 98.19 94 GLY A CA 1
ATOM 699 C C . GLY A 1 94 ? 1.322 -7.949 -2.223 1 98.19 94 GLY A C 1
ATOM 700 O O . GLY A 1 94 ? 1.735 -8.703 -3.102 1 98.19 94 GLY A O 1
ATOM 701 N N . ILE A 1 95 ? 1.451 -8.117 -0.886 1 98.25 95 ILE A N 1
ATOM 702 C CA . ILE A 1 95 ? 2.119 -9.336 -0.441 1 98.25 95 ILE A CA 1
ATOM 703 C C . ILE A 1 95 ? 1.303 -10 0.668 1 98.25 95 ILE A C 1
ATOM 705 O O . ILE A 1 95 ? 0.526 -9.328 1.356 1 98.25 95 ILE A O 1
ATOM 709 N N . TYR A 1 96 ? 1.467 -11.242 0.774 1 97.69 96 TYR A N 1
ATOM 710 C CA . TYR A 1 96 ? 1.178 -11.891 2.047 1 97.69 96 TYR A CA 1
ATOM 711 C C . TYR A 1 96 ? 2.328 -12.797 2.471 1 97.69 96 TYR A C 1
ATOM 713 O O . TYR A 1 96 ? 3.113 -13.25 1.632 1 97.69 96 TYR A O 1
ATOM 721 N N . VAL A 1 97 ? 2.457 -13 3.812 1 98.06 97 VAL A N 1
ATOM 722 C CA . VAL A 1 97 ? 3.551 -13.734 4.449 1 98.06 97 VAL A CA 1
ATOM 723 C C . VAL A 1 97 ? 2.986 -14.836 5.336 1 98.06 97 VAL A C 1
ATOM 725 O O . VAL A 1 97 ? 2.068 -14.602 6.125 1 98.06 97 VAL A O 1
ATOM 728 N N . THR A 1 98 ? 3.5 -16.062 5.121 1 97.56 98 THR A N 1
ATOM 729 C CA . THR A 1 98 ? 3.225 -17.078 6.133 1 97.56 98 THR A CA 1
ATOM 730 C C . THR A 1 98 ? 4.016 -16.797 7.406 1 97.56 98 THR A C 1
ATOM 732 O O . THR A 1 98 ? 5.211 -17.094 7.477 1 97.56 98 THR A O 1
ATOM 735 N N . ALA A 1 99 ? 3.24 -16.344 8.391 1 97.12 99 ALA A N 1
ATOM 736 C CA . ALA A 1 99 ? 3.928 -15.773 9.547 1 97.12 99 ALA A CA 1
ATOM 737 C C . ALA A 1 99 ? 3.547 -16.516 10.828 1 97.12 99 ALA A C 1
ATOM 739 O O . ALA A 1 99 ? 3.451 -15.898 11.891 1 97.12 99 ALA A O 1
ATOM 740 N N . SER A 1 100 ? 3.268 -17.766 10.703 1 96.25 100 SER A N 1
ATOM 741 C CA . SER A 1 100 ? 3.078 -18.609 11.875 1 96.25 100 SER A CA 1
ATOM 742 C C . SER A 1 100 ? 3.949 -19.859 11.797 1 96.25 100 SER A C 1
ATOM 744 O O . SER A 1 100 ? 4.02 -20.516 10.75 1 96.25 100 SER A O 1
ATOM 746 N N . ARG A 1 101 ? 4.445 -20.219 12.898 1 95.81 101 ARG A N 1
ATOM 747 C CA . ARG A 1 101 ? 5.383 -21.328 12.93 1 95.81 101 ARG A CA 1
ATOM 748 C C . ARG A 1 101 ? 4.695 -22.625 12.523 1 95.81 101 ARG A C 1
ATOM 750 O O . ARG A 1 101 ? 5.336 -23.531 11.977 1 95.81 101 ARG A O 1
ATOM 757 N N . ASP A 1 102 ? 3.393 -22.703 12.773 1 95.12 102 ASP A N 1
ATOM 758 C CA . ASP A 1 102 ? 2.664 -23.906 12.383 1 95.12 102 ASP A CA 1
ATOM 759 C C . ASP A 1 102 ? 2.115 -23.781 10.969 1 95.12 102 ASP A C 1
ATOM 761 O O . ASP A 1 102 ? 1.357 -24.641 10.508 1 95.12 102 ASP A O 1
ATOM 765 N N . SER A 1 103 ? 2.408 -22.703 10.32 1 93.31 103 SER A N 1
ATOM 766 C CA . SER A 1 103 ? 2.105 -22.438 8.922 1 93.31 103 SER A CA 1
ATOM 767 C C . SER A 1 103 ? 0.603 -22.312 8.695 1 93.31 103 SER A C 1
ATOM 769 O O . SER A 1 103 ? 0.118 -22.516 7.578 1 93.31 103 SER A O 1
ATOM 771 N N . GLN A 1 104 ? -0.102 -21.891 9.703 1 93.06 104 GLN A N 1
ATOM 772 C CA . GLN A 1 104 ? -1.555 -21.891 9.57 1 93.06 104 GLN A CA 1
ATOM 773 C C . GLN A 1 104 ? -2.086 -20.484 9.32 1 93.06 104 GLN A C 1
ATOM 775 O O . GLN A 1 104 ? -3.26 -20.297 8.984 1 93.06 104 GLN A O 1
ATOM 780 N N . SER A 1 105 ? -1.188 -19.516 9.492 1 96.38 105 SER A N 1
ATOM 781 C CA . SER A 1 105 ? -1.704 -18.172 9.336 1 96.38 105 SER A CA 1
ATOM 782 C C . SER A 1 105 ? -0.844 -17.359 8.375 1 96.38 105 SER A C 1
ATOM 784 O O . SER A 1 105 ? 0.334 -17.656 8.18 1 96.38 105 SER A O 1
ATOM 786 N N . ILE A 1 106 ? -1.535 -16.391 7.781 1 96.81 106 ILE A N 1
ATOM 787 C CA . ILE A 1 106 ? -0.841 -15.445 6.918 1 96.81 106 ILE A CA 1
ATOM 788 C C . ILE A 1 106 ? -1.102 -14.023 7.406 1 96.81 106 ILE A C 1
ATOM 790 O O . ILE A 1 106 ? -2.115 -13.758 8.055 1 96.81 106 ILE A O 1
ATOM 794 N N . ASN A 1 107 ? -0.134 -13.164 7.203 1 98 107 ASN A N 1
ATOM 795 C CA . ASN A 1 107 ? -0.295 -11.719 7.273 1 98 107 ASN A CA 1
ATOM 796 C C . ASN A 1 107 ? -0.358 -11.094 5.883 1 98 107 ASN A C 1
ATOM 798 O O . ASN A 1 107 ? 0.487 -11.375 5.031 1 98 107 ASN A O 1
ATOM 802 N N . VAL A 1 108 ? -1.395 -10.242 5.715 1 97.69 108 VAL A N 1
ATOM 803 C CA . VAL A 1 108 ? -1.593 -9.68 4.383 1 97.69 108 VAL A CA 1
ATOM 804 C C . VAL A 1 108 ? -1.299 -8.18 4.406 1 97.69 108 VAL A C 1
ATOM 806 O O . VAL A 1 108 ? -1.617 -7.492 5.383 1 97.69 108 VAL A O 1
ATOM 809 N N . TYR A 1 109 ? -0.696 -7.668 3.357 1 98.12 109 TYR A N 1
ATOM 810 C CA . TYR A 1 109 ? -0.471 -6.266 3.018 1 98.12 109 TYR A CA 1
ATOM 811 C C . TYR A 1 109 ? -0.895 -5.977 1.583 1 98.12 109 TYR A C 1
ATOM 813 O O . TYR A 1 109 ? -0.096 -6.113 0.653 1 98.12 109 TYR A O 1
ATOM 821 N N . TYR A 1 110 ? -2.139 -5.555 1.43 1 98.31 110 TYR A N 1
ATOM 822 C CA . TYR A 1 110 ? -2.721 -5.402 0.101 1 98.31 110 TYR A CA 1
ATOM 823 C C . TYR A 1 110 ? -3.096 -3.949 -0.166 1 98.31 110 TYR A C 1
ATOM 825 O O . TYR A 1 110 ? -3.447 -3.211 0.759 1 98.31 110 TYR A O 1
ATOM 833 N N . SER A 1 111 ? -3.02 -3.598 -1.409 1 98.56 111 SER A N 1
ATOM 834 C CA . SER A 1 111 ? -3.742 -2.451 -1.948 1 98.56 111 SER A CA 1
ATOM 835 C C . SER A 1 111 ? -4.883 -2.895 -2.859 1 98.56 111 SER A C 1
ATOM 837 O O . SER A 1 111 ? -4.664 -3.646 -3.812 1 98.56 111 SER A O 1
ATOM 839 N N . LEU A 1 112 ? -6.027 -2.463 -2.514 1 98.62 112 LEU A N 1
ATOM 840 C CA . LEU A 1 112 ? -7.129 -2.527 -3.469 1 98.62 112 LEU A CA 1
ATOM 841 C C . LEU A 1 112 ? -7.184 -1.266 -4.324 1 98.62 112 LEU A C 1
ATOM 843 O O . LEU A 1 112 ? -7.449 -0.175 -3.812 1 98.62 112 LEU A O 1
ATOM 847 N N . THR A 1 113 ? -6.957 -1.44 -5.574 1 97.81 113 THR A N 1
ATOM 848 C CA . THR A 1 113 ? -6.973 -0.317 -6.508 1 97.81 113 THR A CA 1
ATOM 849 C C . THR A 1 113 ? -8.195 -0.385 -7.418 1 97.81 113 THR A C 1
ATOM 851 O O . THR A 1 113 ? -8.43 -1.403 -8.07 1 97.81 113 THR A O 1
ATOM 854 N N . PHE A 1 114 ? -8.906 0.695 -7.449 1 97.5 114 PHE A N 1
ATOM 855 C CA . PHE A 1 114 ? -10.031 0.787 -8.367 1 97.5 114 PHE A CA 1
ATOM 856 C C . PHE A 1 114 ? -9.578 1.287 -9.734 1 97.5 114 PHE A C 1
ATOM 858 O O . PHE A 1 114 ? -8.828 2.262 -9.828 1 97.5 114 PHE A O 1
ATOM 865 N N . THR A 1 115 ? -10.078 0.587 -10.758 1 96.88 115 THR A N 1
ATOM 866 C CA . THR A 1 115 ? -9.57 0.894 -12.094 1 96.88 115 THR A CA 1
ATOM 867 C C . THR A 1 115 ? -10.688 1.432 -12.984 1 96.88 115 THR A C 1
ATOM 869 O O . THR A 1 115 ? -10.461 1.731 -14.156 1 96.88 115 THR A O 1
ATOM 872 N N . THR A 1 116 ? -11.867 1.521 -12.547 1 96.69 116 THR A N 1
ATOM 873 C CA . THR A 1 116 ? -13.008 2.051 -13.289 1 96.69 116 THR A CA 1
ATOM 874 C C . THR A 1 116 ? -14.023 2.688 -12.344 1 96.69 116 THR A C 1
ATOM 876 O O . THR A 1 116 ? -13.898 2.576 -11.125 1 96.69 116 THR A O 1
ATOM 879 N N . GLY A 1 117 ? -14.953 3.467 -12.992 1 94.5 117 GLY A N 1
ATOM 880 C CA . GLY A 1 117 ? -16.094 3.965 -12.242 1 94.5 117 GLY A CA 1
ATOM 881 C C . GLY A 1 117 ? -15.758 5.148 -11.359 1 94.5 117 GLY A C 1
ATOM 882 O O . GLY A 1 117 ? -14.766 5.84 -11.586 1 94.5 117 GLY A O 1
ATOM 883 N N . ALA A 1 118 ? -16.562 5.371 -10.32 1 93.94 118 ALA A N 1
ATOM 884 C CA . ALA A 1 118 ? -16.516 6.57 -9.492 1 93.94 118 ALA A CA 1
ATOM 885 C C . ALA A 1 118 ? -15.234 6.629 -8.664 1 93.94 118 ALA A C 1
ATOM 887 O O . ALA A 1 118 ? -14.781 7.7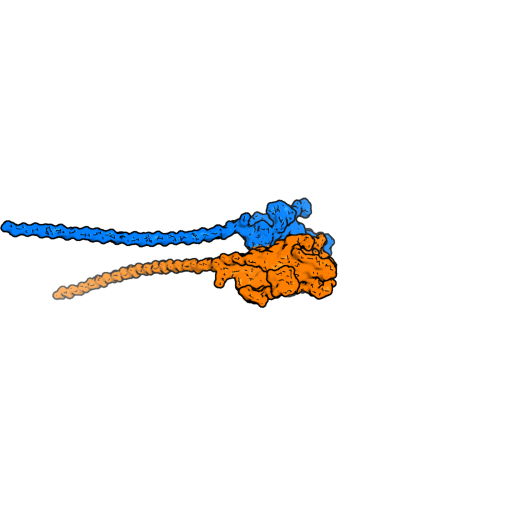11 -8.289 1 93.94 118 ALA A O 1
ATOM 888 N N . PHE A 1 119 ? -14.625 5.43 -8.453 1 95.69 119 PHE A N 1
ATOM 889 C CA . PHE A 1 119 ? -13.469 5.383 -7.57 1 95.69 119 PHE A CA 1
ATOM 890 C C . PHE A 1 119 ? -12.195 5.117 -8.359 1 95.69 119 PHE A C 1
ATOM 892 O O . PHE A 1 119 ? -11.156 4.785 -7.785 1 95.69 119 PHE A O 1
ATOM 899 N N . ASN A 1 120 ? -12.305 5.34 -9.656 1 96.69 120 ASN A N 1
ATOM 900 C CA . ASN A 1 120 ? -11.164 5.078 -10.523 1 96.69 120 ASN A CA 1
ATOM 901 C C . ASN A 1 120 ? -9.922 5.828 -10.047 1 96.69 120 ASN A C 1
ATOM 903 O O . ASN A 1 120 ? -9.977 7.031 -9.781 1 96.69 120 ASN A O 1
ATOM 907 N N . GLY A 1 121 ? -8.812 5.062 -9.906 1 94.06 121 GLY A N 1
ATOM 908 C CA . GLY A 1 121 ? -7.547 5.66 -9.508 1 94.06 121 GLY A CA 1
ATOM 909 C C . GLY A 1 121 ? -7.355 5.711 -8.008 1 94.06 121 GLY A C 1
ATOM 910 O O . GLY A 1 121 ? -6.246 5.957 -7.523 1 94.06 121 GLY A O 1
ATOM 911 N N . SER A 1 122 ? -8.398 5.438 -7.219 1 96.44 122 SER A N 1
ATOM 912 C CA . SER A 1 122 ? -8.336 5.441 -5.762 1 96.44 122 SER A CA 1
ATOM 913 C C . SER A 1 122 ? -7.922 4.078 -5.223 1 96.44 122 SER A C 1
ATOM 915 O O . SER A 1 122 ? -8.109 3.059 -5.891 1 96.44 122 SER A O 1
ATOM 917 N N . THR A 1 123 ? -7.336 4.121 -4.051 1 97.25 123 THR A N 1
ATOM 918 C CA . THR A 1 123 ? -6.898 2.867 -3.445 1 97.25 123 THR A CA 1
ATOM 919 C C . THR A 1 123 ? -7.375 2.768 -1.999 1 97.25 123 THR A C 1
ATOM 921 O O . THR A 1 123 ? -7.676 3.783 -1.367 1 97.25 123 THR A O 1
ATOM 924 N N . LEU A 1 124 ? -7.469 1.575 -1.528 1 98 124 LEU A N 1
ATOM 925 C CA . LEU A 1 124 ? -7.602 1.224 -0.119 1 98 124 LEU A CA 1
ATOM 926 C C . LEU A 1 124 ? -6.461 0.313 0.325 1 98 124 LEU A C 1
ATOM 928 O O . LEU A 1 124 ? -6.105 -0.632 -0.382 1 98 124 LEU A O 1
ATOM 932 N N . GLU A 1 125 ? -5.914 0.644 1.456 1 98.62 125 GLU A N 1
ATOM 933 C CA . GLU A 1 125 ? -4.863 -0.182 2.047 1 98.62 125 GLU A CA 1
ATOM 934 C C . GLU A 1 125 ? -5.441 -1.169 3.057 1 98.62 125 GLU A C 1
ATOM 936 O O . GLU A 1 125 ? -6.113 -0.768 4.012 1 98.62 125 GLU A O 1
ATOM 941 N N . ILE A 1 126 ? -5.137 -2.438 2.803 1 98.56 126 ILE A N 1
ATOM 942 C CA . ILE A 1 126 ? -5.715 -3.527 3.58 1 98.56 126 ILE A CA 1
ATOM 943 C C . ILE A 1 126 ? -4.605 -4.312 4.277 1 98.56 126 ILE A C 1
ATOM 945 O O . ILE A 1 126 ? -3.623 -4.703 3.643 1 98.56 126 ILE A O 1
ATOM 949 N N . GLN A 1 127 ? -4.809 -4.48 5.562 1 98.38 127 GLN A N 1
ATOM 950 C CA . GLN A 1 127 ? -3.816 -5.223 6.332 1 98.38 127 GLN A CA 1
ATOM 951 C C . GLN A 1 127 ? -4.477 -6.055 7.43 1 98.38 127 GLN A C 1
ATOM 953 O O . GLN A 1 127 ? -5.488 -5.645 8 1 98.38 127 GLN A O 1
ATOM 958 N N . GLY A 1 128 ? -3.83 -7.277 7.672 1 97.38 128 GLY A N 1
ATOM 959 C CA . GLY A 1 128 ? -4.305 -8.062 8.797 1 97.38 128 GLY A CA 1
ATOM 960 C C . GLY A 1 128 ? -3.869 -9.516 8.734 1 97.38 128 GLY A C 1
ATOM 961 O O . GLY A 1 128 ? -3.131 -9.914 7.828 1 97.38 128 GLY A O 1
ATOM 962 N N . ARG A 1 129 ? -4.27 -10.219 9.703 1 96.25 129 ARG A N 1
ATOM 963 C CA . ARG A 1 129 ? -3.969 -11.633 9.875 1 96.25 129 ARG A CA 1
ATOM 964 C C . ARG A 1 129 ? -5.184 -12.492 9.539 1 96.25 129 ARG A C 1
ATOM 966 O O . ARG A 1 129 ? -6.32 -12.117 9.82 1 96.25 129 ARG A O 1
ATOM 973 N N . SER A 1 130 ? -4.836 -13.609 8.891 1 94 130 SER A N 1
ATOM 974 C CA . SER A 1 130 ? -5.914 -14.57 8.695 1 94 130 SER A CA 1
ATOM 975 C C . SER A 1 130 ? -5.402 -16 8.789 1 94 130 SER A C 1
ATOM 977 O O . SER A 1 130 ? -4.227 -16.266 8.531 1 94 130 SER A O 1
ATOM 979 N N . LEU A 1 131 ? -6.324 -16.859 9.148 1 91.44 131 LEU A N 1
ATOM 980 C CA . LEU A 1 131 ? -6.047 -18.297 9.016 1 91.44 131 LEU A CA 1
ATOM 981 C C . LEU A 1 131 ? -6.145 -18.734 7.562 1 91.44 131 LEU A C 1
ATOM 983 O O . LEU A 1 131 ? -7.035 -18.297 6.832 1 91.44 131 LEU A O 1
ATOM 987 N N . LYS A 1 132 ? -5.27 -19.594 7.137 1 88.5 132 LYS A N 1
ATOM 988 C CA . LYS A 1 132 ? -5.238 -20.078 5.762 1 88.5 132 LYS A CA 1
ATOM 989 C C . LYS A 1 132 ? -6.523 -20.828 5.414 1 88.5 132 LYS A C 1
ATOM 991 O O . LYS A 1 132 ? -7.051 -20.688 4.309 1 88.5 132 LYS A O 1
ATOM 996 N N . LEU A 1 133 ? -7.004 -21.562 6.262 1 81.19 133 LEU A N 1
ATOM 997 C CA . LEU A 1 133 ? -8.133 -22.438 5.957 1 81.19 133 LEU A CA 1
ATOM 998 C C . LEU A 1 133 ? -9.438 -21.828 6.449 1 81.19 133 LEU A C 1
ATOM 1000 O O . LEU A 1 133 ? -10.484 -22.484 6.414 1 81.19 133 LEU A O 1
ATOM 1004 N N . GLY A 1 134 ? -9.398 -20.656 6.863 1 83.06 134 GLY A N 1
ATOM 1005 C CA . GLY A 1 134 ? -10.641 -20.031 7.277 1 83.06 134 GLY A CA 1
ATOM 1006 C C . GLY A 1 134 ? -11.523 -19.625 6.109 1 83.06 134 GLY A C 1
ATOM 1007 O O . GLY A 1 134 ? -11.031 -19.141 5.094 1 83.06 134 GLY A O 1
ATOM 1008 N N . LYS A 1 135 ? -12.812 -19.859 6.332 1 88.62 135 LYS A N 1
ATOM 1009 C CA . LYS A 1 135 ? -13.766 -19.5 5.289 1 88.62 135 LYS A CA 1
ATOM 1010 C C . LYS A 1 135 ? -13.969 -17.984 5.234 1 88.62 135 LYS A C 1
ATOM 1012 O O . LYS A 1 135 ? -14.078 -17.406 4.148 1 88.62 135 LYS A O 1
ATOM 1017 N N . VAL A 1 136 ? -14.07 -17.375 6.379 1 94.44 136 VAL A N 1
ATOM 1018 C CA . VAL A 1 136 ? -14.273 -15.938 6.48 1 94.44 136 VAL A CA 1
ATOM 1019 C C . VAL A 1 136 ? -13.07 -15.297 7.18 1 94.44 136 VAL A C 1
ATOM 1021 O O . VAL A 1 136 ? -12.617 -15.781 8.219 1 94.44 136 VAL A O 1
ATOM 1024 N N . ARG A 1 137 ? -12.523 -14.297 6.578 1 96.5 137 ARG A N 1
ATOM 1025 C CA . ARG A 1 137 ? -11.406 -13.516 7.094 1 96.5 137 ARG A CA 1
ATOM 1026 C C . ARG A 1 137 ? -11.766 -12.039 7.199 1 96.5 137 ARG A C 1
ATOM 1028 O O . ARG A 1 137 ? -12.539 -11.523 6.387 1 96.5 137 ARG A O 1
ATOM 1035 N N . GLU A 1 138 ? -11.258 -11.367 8.234 1 97.56 138 GLU A N 1
ATOM 1036 C CA . GLU A 1 138 ? -11.445 -9.93 8.398 1 97.56 138 GLU A CA 1
ATOM 1037 C C . GLU A 1 138 ? -10.109 -9.195 8.453 1 97.56 138 GLU A C 1
ATOM 1039 O O . GLU A 1 138 ? -9.188 -9.641 9.141 1 97.56 138 GLU A O 1
ATOM 1044 N N . PHE A 1 139 ? -10.055 -8.133 7.68 1 98.25 139 PHE A N 1
ATOM 1045 C CA . PHE A 1 139 ? -8.859 -7.297 7.633 1 98.25 139 PHE A CA 1
ATOM 1046 C C . PHE A 1 139 ? -9.211 -5.84 7.922 1 98.25 139 PHE A C 1
ATOM 1048 O O . PHE A 1 139 ? -10.352 -5.418 7.727 1 98.25 139 PHE A O 1
ATOM 1055 N N . SER A 1 140 ? -8.234 -5.102 8.398 1 98.25 140 SER A N 1
ATOM 1056 C CA . SER A 1 140 ? -8.383 -3.662 8.594 1 98.25 140 SER A CA 1
ATOM 1057 C C . SER A 1 140 ? -8.141 -2.898 7.293 1 98.25 140 SER A C 1
ATOM 1059 O O . SER A 1 140 ? -7.285 -3.281 6.492 1 98.25 140 SER A O 1
ATOM 1061 N N . ILE A 1 141 ? -8.898 -1.888 7.082 1 98.12 141 ILE A N 1
ATOM 1062 C CA . ILE A 1 141 ? -8.547 -0.821 6.152 1 98.12 141 ILE A CA 1
ATOM 1063 C C . ILE A 1 141 ? -7.816 0.294 6.902 1 98.12 141 ILE A C 1
ATOM 1065 O O . ILE A 1 141 ? -8.398 0.941 7.781 1 98.12 141 ILE A O 1
ATOM 1069 N N . THR A 1 142 ? -6.582 0.553 6.512 1 97.19 142 THR A N 1
ATOM 1070 C CA . THR A 1 142 ? -5.715 1.406 7.316 1 97.19 142 THR A CA 1
ATOM 1071 C C . THR A 1 142 ? -5.496 2.754 6.637 1 97.19 142 THR A C 1
ATOM 1073 O O . THR A 1 142 ? -4.926 3.672 7.23 1 97.19 142 THR A O 1
ATOM 1076 N N . GLY A 1 143 ? -5.949 2.906 5.461 1 96.56 143 GLY A N 1
ATOM 1077 C CA . GLY A 1 143 ? -5.797 4.145 4.715 1 96.56 143 GLY A CA 1
ATOM 1078 C C . GLY A 1 143 ? -6.332 4.062 3.299 1 96.56 143 GLY A C 1
ATOM 1079 O O . GLY A 1 143 ? -6.879 3.031 2.898 1 96.56 143 GLY A O 1
ATOM 1080 N N . GLY A 1 144 ? -6.145 5.211 2.57 1 96.69 144 GLY A N 1
ATOM 1081 C CA . GLY A 1 144 ? -6.578 5.289 1.185 1 96.69 144 GLY A CA 1
ATOM 1082 C C . GLY A 1 144 ? -6.117 6.559 0.489 1 96.69 144 GLY A C 1
ATOM 1083 O O . GLY A 1 144 ? -5.555 7.449 1.124 1 96.69 144 GLY A O 1
ATOM 1084 N N . THR A 1 145 ? -6.324 6.516 -0.801 1 96.31 145 THR A N 1
ATOM 1085 C CA . THR A 1 145 ? -5.977 7.66 -1.638 1 96.31 145 THR A CA 1
ATOM 1086 C C . THR A 1 145 ? -7.156 8.07 -2.516 1 96.31 145 THR A C 1
ATOM 1088 O O . THR A 1 145 ? -8.164 7.359 -2.578 1 96.31 145 THR A O 1
ATOM 1091 N N . GLY A 1 146 ? -6.926 9.203 -3.201 1 94.31 146 GLY A N 1
ATOM 1092 C CA . GLY A 1 146 ? -7.992 9.664 -4.074 1 94.31 146 GLY A CA 1
ATOM 1093 C C . GLY A 1 146 ? -9.289 9.93 -3.338 1 94.31 146 GLY A C 1
ATOM 1094 O O . GLY A 1 146 ? -9.312 10.68 -2.357 1 94.31 146 GLY A O 1
ATOM 1095 N N . LYS A 1 147 ? -10.375 9.227 -3.725 1 94.56 147 LYS A N 1
ATOM 1096 C CA . LYS A 1 147 ? -11.695 9.406 -3.131 1 94.56 147 LYS A CA 1
ATOM 1097 C C . LYS A 1 147 ? -11.758 8.789 -1.739 1 94.56 147 LYS A C 1
ATOM 1099 O O . LYS A 1 147 ? -12.711 9.023 -0.992 1 94.56 147 LYS A O 1
ATOM 1104 N N . PHE A 1 148 ? -10.727 8.094 -1.403 1 95.31 148 PHE A N 1
ATOM 1105 C CA . PHE A 1 148 ? -10.711 7.43 -0.106 1 95.31 148 PHE A CA 1
ATOM 1106 C C . PHE A 1 148 ? -9.672 8.062 0.816 1 95.31 148 PHE A C 1
ATOM 1108 O O . PHE A 1 148 ? -9.211 7.426 1.769 1 95.31 148 PHE A O 1
ATOM 1115 N N . ARG A 1 149 ? -9.25 9.195 0.604 1 94 149 ARG A N 1
ATOM 1116 C CA . ARG A 1 149 ? -8.305 9.852 1.506 1 94 149 ARG A CA 1
ATOM 1117 C C . ARG A 1 149 ? -8.805 9.812 2.945 1 94 149 ARG A C 1
ATOM 1119 O O . ARG A 1 149 ? -9.992 10.023 3.199 1 94 149 ARG A O 1
ATOM 1126 N N . PHE A 1 150 ? -7.93 9.469 3.934 1 94 150 PHE A N 1
ATOM 1127 C CA . PHE A 1 150 ? -8.188 9.391 5.367 1 94 150 PHE A CA 1
ATOM 1128 C C . PHE A 1 150 ? -9.086 8.203 5.691 1 94 150 PHE A C 1
ATOM 1130 O O . PHE A 1 150 ? -9.719 8.172 6.746 1 94 150 PHE A O 1
ATOM 1137 N N . ALA A 1 151 ? -9.133 7.277 4.805 1 95.44 151 ALA A N 1
ATOM 1138 C CA . ALA A 1 151 ? -10.031 6.141 4.984 1 95.44 151 ALA A CA 1
ATOM 1139 C C . ALA A 1 151 ? -9.609 5.293 6.184 1 95.44 151 ALA A C 1
ATOM 1141 O O . ALA A 1 151 ? -8.414 5.078 6.41 1 95.44 151 ALA A O 1
ATOM 1142 N N . THR A 1 152 ? -10.586 4.852 6.863 1 95.75 152 THR A N 1
ATOM 1143 C CA . THR A 1 152 ? -10.5 3.783 7.855 1 95.75 152 THR A CA 1
ATOM 1144 C C . THR A 1 152 ? -11.703 2.854 7.754 1 95.75 152 THR A C 1
ATOM 1146 O O . THR A 1 152 ? -12.75 3.242 7.23 1 95.75 152 THR A O 1
ATOM 1149 N N . GLY A 1 153 ? -11.508 1.604 8.117 1 97.5 153 GLY A N 1
ATOM 1150 C CA . GLY A 1 153 ? -12.602 0.654 8.055 1 97.5 153 GLY A CA 1
ATOM 1151 C C . GLY A 1 153 ? -12.148 -0.79 8.164 1 97.5 153 GLY A C 1
ATOM 1152 O O . GLY A 1 153 ? -11.141 -1.082 8.812 1 97.5 153 GLY A O 1
ATOM 1153 N N . TYR A 1 154 ? -13.016 -1.657 7.613 1 98.25 154 TYR A N 1
ATOM 1154 C CA . TYR A 1 154 ? -12.672 -3.074 7.602 1 98.25 154 TYR A CA 1
ATOM 1155 C C . TYR A 1 154 ? -13.242 -3.764 6.367 1 98.25 154 TYR A C 1
ATOM 1157 O O . TYR A 1 154 ? -14.148 -3.236 5.715 1 98.25 154 TYR A O 1
ATOM 1165 N N . ALA A 1 155 ? -12.688 -4.812 6.039 1 98.56 155 ALA A N 1
ATOM 1166 C CA . ALA A 1 155 ? -13.086 -5.672 4.93 1 98.56 155 ALA A CA 1
ATOM 1167 C C . ALA A 1 155 ? -13.227 -7.121 5.387 1 98.56 155 ALA A C 1
ATOM 1169 O O . ALA A 1 155 ? -12.391 -7.629 6.137 1 98.56 155 ALA A O 1
ATOM 1170 N N . THR A 1 156 ? -14.25 -7.77 4.922 1 98.38 156 THR A N 1
ATOM 1171 C CA . THR A 1 156 ? -14.367 -9.211 5.109 1 98.38 156 THR A CA 1
ATOM 1172 C C . THR A 1 156 ? -14.188 -9.945 3.783 1 98.38 156 THR A C 1
ATOM 1174 O O . THR A 1 156 ? -14.711 -9.508 2.754 1 98.38 156 THR A O 1
ATOM 1177 N N . PHE A 1 157 ? -13.375 -10.945 3.812 1 98 157 PHE A N 1
ATOM 1178 C CA . PHE A 1 157 ? -13.156 -11.844 2.689 1 98 157 PHE A CA 1
ATOM 1179 C C . PHE A 1 157 ? -13.781 -13.211 2.963 1 98 157 PHE A C 1
ATOM 1181 O O . PHE A 1 157 ? -13.453 -13.859 3.961 1 98 157 PHE A O 1
ATOM 1188 N N . GLU A 1 158 ? -14.656 -13.617 2.074 1 98.12 158 GLU A N 1
ATOM 1189 C CA . GLU A 1 158 ? -15.289 -14.922 2.178 1 98.12 158 GLU A CA 1
ATOM 1190 C C . GLU A 1 158 ? -15.062 -15.75 0.914 1 98.12 158 GLU A C 1
ATOM 1192 O O . GLU A 1 158 ? -15.484 -15.359 -0.175 1 98.12 158 GLU A O 1
ATOM 1197 N N . THR A 1 159 ? -14.398 -16.891 1.092 1 96.62 159 THR A N 1
ATOM 1198 C CA . THR A 1 159 ? -14.273 -17.781 -0.056 1 96.62 159 THR A CA 1
ATOM 1199 C C . THR A 1 159 ? -15.625 -18.375 -0.426 1 96.62 159 THR A C 1
ATOM 1201 O O . THR A 1 159 ? -16.219 -19.125 0.363 1 96.62 159 THR A O 1
ATOM 1204 N N . ILE A 1 160 ? -16.062 -18.156 -1.694 1 97.44 160 ILE A N 1
ATOM 1205 C CA . ILE A 1 160 ? -17.406 -18.609 -2.055 1 97.44 160 ILE A CA 1
ATOM 1206 C C . ILE A 1 160 ? -17.312 -19.656 -3.168 1 97.44 160 ILE A C 1
ATOM 1208 O O . ILE A 1 160 ? -18.297 -20.312 -3.506 1 97.44 160 ILE A O 1
ATOM 1212 N N . PHE A 1 161 ? -16.156 -19.766 -3.789 1 96.31 161 PHE A N 1
ATOM 1213 C CA . PHE A 1 161 ? -15.898 -20.766 -4.82 1 96.31 161 PHE A CA 1
ATOM 1214 C C . PHE A 1 161 ? -14.453 -21.234 -4.762 1 96.31 161 PHE A C 1
ATOM 1216 O O . PHE A 1 161 ? -13.539 -20.422 -4.57 1 96.31 161 PHE A O 1
ATOM 1223 N N . LEU A 1 162 ? -14.227 -22.531 -4.852 1 94.12 162 LEU A N 1
ATOM 1224 C CA . LEU A 1 162 ? -12.898 -23.125 -4.906 1 94.12 162 LEU A CA 1
ATOM 1225 C C . LEU A 1 162 ? -12.859 -24.297 -5.891 1 94.12 162 LEU A C 1
ATOM 1227 O O . LEU A 1 162 ? -13.641 -25.234 -5.766 1 94.12 162 LEU A O 1
ATOM 1231 N N . ASP A 1 163 ? -12.062 -24.141 -6.895 1 94.56 163 ASP A N 1
ATOM 1232 C CA . ASP A 1 163 ? -11.742 -25.219 -7.824 1 94.56 163 ASP A CA 1
ATOM 1233 C C . ASP A 1 163 ? -10.383 -25.844 -7.5 1 94.56 163 ASP A C 1
ATOM 1235 O O . ASP A 1 163 ? -9.336 -25.25 -7.789 1 94.56 163 ASP A O 1
ATOM 1239 N N . LEU A 1 164 ? -10.289 -27.062 -7.047 1 91.12 164 LEU A N 1
ATOM 1240 C CA . LEU A 1 164 ? -9.062 -27.688 -6.566 1 91.12 164 LEU A CA 1
ATOM 1241 C C . LEU A 1 164 ? -8.188 -28.141 -7.734 1 91.12 164 LEU A C 1
ATOM 1243 O O . LEU A 1 164 ? -6.988 -28.344 -7.566 1 91.12 164 LEU A O 1
ATOM 1247 N N . THR A 1 165 ? -8.836 -28.328 -8.898 1 93 165 THR A N 1
ATOM 1248 C CA . THR A 1 165 ? -8.094 -28.766 -10.07 1 93 165 THR A CA 1
ATOM 1249 C C . THR A 1 165 ? -7.199 -27.641 -10.594 1 93 165 THR A C 1
ATOM 1251 O O . THR A 1 165 ? -6.023 -27.859 -10.891 1 93 165 THR A O 1
ATOM 1254 N N . THR A 1 166 ? -7.738 -26.484 -10.656 1 92.94 166 THR A N 1
ATOM 1255 C CA . THR A 1 166 ? -7.016 -25.344 -11.211 1 92.94 166 THR A CA 1
ATOM 1256 C C . THR A 1 166 ? -6.477 -24.453 -10.102 1 92.94 166 THR A C 1
ATOM 1258 O O . THR A 1 166 ? -5.684 -23.547 -10.359 1 92.94 166 THR A O 1
ATOM 1261 N N . ASN A 1 167 ? -6.941 -24.688 -8.836 1 94.31 167 ASN A N 1
ATOM 1262 C CA . ASN A 1 167 ? -6.629 -23.859 -7.672 1 94.31 167 ASN A CA 1
ATOM 1263 C C . ASN A 1 167 ? -7.16 -22.438 -7.832 1 94.31 167 ASN A C 1
ATOM 1265 O O . ASN A 1 167 ? -6.512 -21.484 -7.41 1 94.31 167 ASN A O 1
ATOM 1269 N N . TYR A 1 168 ? -8.219 -22.344 -8.578 1 96.12 168 TYR A N 1
ATOM 1270 C CA . TYR A 1 168 ? -8.938 -21.094 -8.773 1 96.12 168 TYR A CA 1
ATOM 1271 C C . TYR A 1 168 ? -9.977 -20.875 -7.676 1 96.12 168 TYR A C 1
ATOM 1273 O O . TYR A 1 168 ? -10.758 -21.766 -7.367 1 96.12 168 TYR A O 1
ATOM 1281 N N . ASN A 1 169 ? -9.914 -19.703 -7.051 1 95.94 169 ASN A N 1
ATOM 1282 C CA . ASN A 1 169 ? -10.898 -19.391 -6.012 1 95.94 169 ASN A CA 1
ATOM 1283 C C . ASN A 1 169 ? -11.469 -17.984 -6.176 1 95.94 169 ASN A C 1
ATOM 1285 O O . ASN A 1 169 ? -10.82 -17.109 -6.75 1 95.94 169 ASN A O 1
ATOM 1289 N N . ILE A 1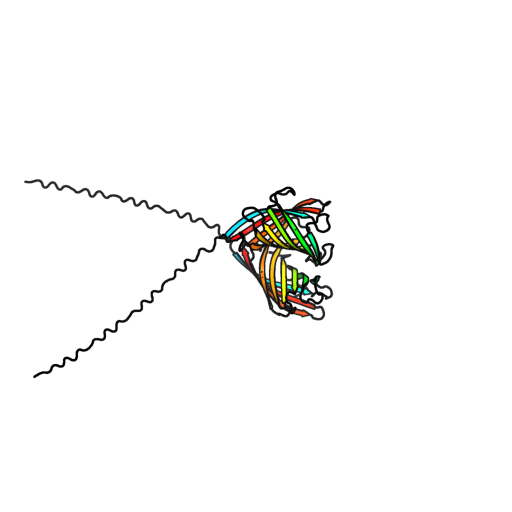 170 ? -12.695 -17.797 -5.742 1 98.06 170 ILE A N 1
ATOM 1290 C CA . ILE A 1 170 ? -13.359 -16.5 -5.668 1 98.06 170 ILE A CA 1
ATOM 1291 C C . ILE A 1 170 ? -13.641 -16.156 -4.211 1 98.06 170 ILE A C 1
ATOM 1293 O O . ILE A 1 170 ? -14.25 -16.938 -3.482 1 98.06 170 ILE A O 1
ATOM 1297 N N . ALA A 1 171 ? -13.188 -15.008 -3.805 1 98 171 ALA A N 1
ATOM 1298 C CA . ALA A 1 171 ? -13.531 -14.477 -2.488 1 98 171 ALA A CA 1
ATOM 1299 C C . ALA A 1 171 ? -14.469 -13.281 -2.609 1 98 171 ALA A C 1
ATOM 1301 O O . ALA A 1 171 ? -14.195 -12.344 -3.359 1 98 171 ALA A O 1
ATOM 1302 N N . ARG A 1 172 ? -15.578 -13.312 -1.915 1 98.75 172 ARG A N 1
ATOM 1303 C CA . ARG A 1 172 ? -16.438 -12.133 -1.754 1 98.75 172 ARG A CA 1
ATOM 1304 C C . ARG A 1 172 ? -15.836 -11.164 -0.744 1 98.75 172 ARG A C 1
ATOM 1306 O O . ARG A 1 172 ? -15.469 -11.555 0.365 1 98.75 172 ARG A O 1
ATOM 1313 N N . ILE A 1 173 ? -15.758 -9.992 -1.146 1 98.75 173 ILE A N 1
ATOM 1314 C CA . ILE A 1 173 ? -15.242 -8.93 -0.29 1 98.75 173 ILE A CA 1
ATOM 1315 C C . ILE A 1 173 ? -16.375 -7.973 0.087 1 98.75 173 ILE A C 1
ATOM 1317 O O . ILE A 1 173 ? -17.016 -7.379 -0.787 1 98.75 173 ILE A O 1
ATOM 1321 N N . ASN A 1 174 ? -16.547 -7.77 1.324 1 98.75 174 ASN A N 1
ATOM 1322 C CA . ASN A 1 174 ? -17.406 -6.711 1.835 1 98.75 174 ASN A CA 1
ATOM 1323 C C . ASN A 1 174 ? -16.609 -5.613 2.52 1 98.75 174 ASN A C 1
ATOM 1325 O O . ASN A 1 174 ? -15.891 -5.875 3.486 1 98.75 174 ASN A O 1
ATOM 1329 N N . LEU A 1 175 ? -16.781 -4.445 1.973 1 98.56 175 LEU A N 1
ATOM 1330 C CA . LEU A 1 175 ? -16.062 -3.293 2.496 1 98.56 175 LEU A CA 1
ATOM 1331 C C . LEU A 1 175 ? -16.984 -2.391 3.305 1 98.56 175 LEU A C 1
ATOM 1333 O O . LEU A 1 175 ? -18.109 -2.119 2.893 1 98.56 175 LEU A O 1
ATOM 1337 N N . THR A 1 176 ? -16.547 -1.934 4.438 1 98.12 176 THR A N 1
ATOM 1338 C CA . THR A 1 176 ? -17.078 -0.804 5.195 1 98.12 176 THR A CA 1
ATOM 1339 C C . THR A 1 176 ? -15.984 0.234 5.449 1 98.12 176 THR A C 1
ATOM 1341 O O . THR A 1 176 ? -15.031 -0.025 6.188 1 98.12 176 THR A O 1
ATOM 1344 N N . VAL A 1 177 ? -16.156 1.354 4.77 1 97.31 177 VAL A N 1
ATOM 1345 C CA . VAL A 1 177 ? -15.117 2.373 4.785 1 97.31 177 VAL A CA 1
ATOM 1346 C C . VAL A 1 177 ? -15.695 3.703 5.262 1 97.31 177 VAL A C 1
ATOM 1348 O O . VAL A 1 177 ? -16.781 4.105 4.828 1 97.31 177 VAL A O 1
ATOM 1351 N N . VAL A 1 178 ? -14.977 4.41 6.188 1 94.69 178 VAL A N 1
ATOM 1352 C CA . VAL A 1 178 ? -15.258 5.797 6.543 1 94.69 178 VAL A CA 1
ATOM 1353 C C . VAL A 1 178 ? -14.141 6.699 6.02 1 94.69 178 VAL A C 1
ATOM 1355 O O . VAL A 1 178 ? -12.961 6.426 6.227 1 94.69 178 VAL A O 1
ATOM 1358 N N . CYS A 1 179 ? -14.539 7.57 5.223 1 87.25 179 CYS A N 1
ATOM 1359 C CA . CYS A 1 179 ? -13.531 8.492 4.719 1 87.25 179 CYS A CA 1
ATOM 1360 C C . CYS A 1 179 ? -14.039 9.93 4.73 1 87.25 179 CYS A C 1
ATOM 1362 O O . CYS A 1 179 ? -15.219 10.172 5.02 1 87.25 179 CYS A O 1
ATOM 1364 N N . VAL A 1 180 ? -13.031 10.875 4.742 1 73.81 180 VAL A N 1
ATOM 1365 C CA . VAL A 1 180 ? -13.383 12.289 4.742 1 73.81 180 VAL A CA 1
ATOM 1366 C C . VAL A 1 180 ? -13.781 12.719 3.332 1 73.81 180 VAL A C 1
ATOM 1368 O O . VAL A 1 180 ? -13.117 12.367 2.357 1 73.81 180 VAL A O 1
ATOM 1371 N N . CYS A 1 181 ? -15.031 13.055 3.129 1 55.38 181 CYS A N 1
ATOM 1372 C CA . CYS A 1 181 ? -15.508 13.539 1.835 1 55.38 181 CYS A CA 1
ATOM 1373 C C . CYS A 1 181 ? -15.289 15.039 1.696 1 55.38 181 CYS A C 1
ATOM 1375 O O . CYS A 1 181 ? -15.664 15.812 2.582 1 55.38 181 CYS A O 1
ATOM 1377 N N . TYR A 1 182 ? -14.242 15.359 0.899 1 49.81 182 TYR A N 1
ATOM 1378 C CA . TYR A 1 182 ? -14.242 16.781 0.546 1 49.81 182 TYR A CA 1
ATOM 1379 C C . TYR A 1 182 ? -15.203 17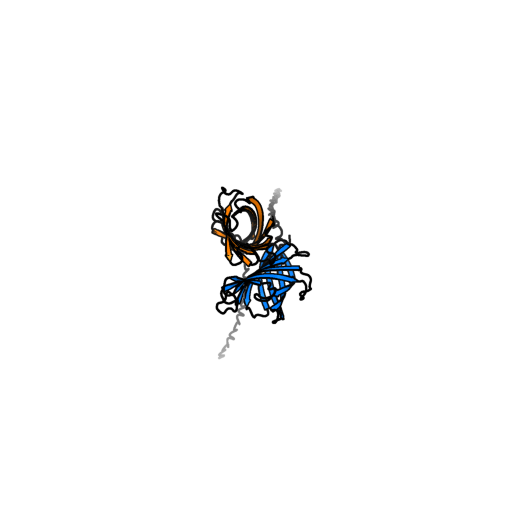.047 -0.599 1 49.81 182 TYR A C 1
ATOM 1381 O O . TYR A 1 182 ? -15.453 16.172 -1.437 1 49.81 182 TYR A O 1
ATOM 1389 N N . MET B 1 1 ? -55.594 1.127 96.75 1 28 1 MET B N 1
ATOM 1390 C CA . MET B 1 1 ? -54.969 2.227 96 1 28 1 MET B CA 1
ATOM 1391 C C . MET B 1 1 ? -54.406 1.733 94.688 1 28 1 MET B C 1
ATOM 1393 O O . MET B 1 1 ? -53.906 0.601 94.562 1 28 1 MET B O 1
ATOM 1397 N N . ALA B 1 2 ? -54.656 2.547 93.562 1 31.34 2 ALA B N 1
ATOM 1398 C CA . ALA B 1 2 ? -54.781 2.547 92.062 1 31.34 2 ALA B CA 1
ATOM 1399 C C . ALA B 1 2 ? -53.438 2.375 91.438 1 31.34 2 ALA B C 1
ATOM 1401 O O . ALA B 1 2 ? -52.594 3.297 91.438 1 31.34 2 ALA B O 1
ATOM 1402 N N . GLN B 1 3 ? -52.75 1.257 91.562 1 30.77 3 GLN B N 1
ATOM 1403 C CA . GLN B 1 3 ? -51.438 1.109 90.938 1 30.77 3 GLN B CA 1
ATOM 1404 C C . GLN B 1 3 ? -51.531 1.237 89.438 1 30.77 3 GLN B C 1
ATOM 1406 O O . GLN B 1 3 ? -52.125 0.377 88.75 1 30.77 3 GLN B O 1
ATOM 1411 N N . LYS B 1 4 ? -51.719 2.482 88.938 1 30.91 4 LYS B N 1
ATOM 1412 C CA . LYS B 1 4 ? -51.875 2.961 87.562 1 30.91 4 LYS B CA 1
ATOM 1413 C C . LYS B 1 4 ? -50.719 2.535 86.688 1 30.91 4 LYS B C 1
ATOM 1415 O O . LYS B 1 4 ? -49.594 3.068 86.812 1 30.91 4 LYS B O 1
ATOM 1420 N N . SER B 1 5 ? -50.375 1.247 86.562 1 35.97 5 SER B N 1
ATOM 1421 C CA . SER B 1 5 ? -49.25 0.875 85.688 1 35.97 5 SER B CA 1
ATOM 1422 C C . SER B 1 5 ? -49.406 1.422 84.312 1 35.97 5 SER B C 1
ATOM 1424 O O . SER B 1 5 ? -50.344 1.058 83.562 1 35.97 5 SER B O 1
ATOM 1426 N N . SER B 1 6 ? -49.25 2.799 84.125 1 33.66 6 SER B N 1
ATOM 1427 C CA . SER B 1 6 ? -49.344 3.457 82.812 1 33.66 6 SER B CA 1
ATOM 1428 C C . SER B 1 6 ? -48.406 2.832 81.812 1 33.66 6 SER B C 1
ATOM 1430 O O . SER B 1 6 ? -47.219 2.713 82.062 1 33.66 6 SER B O 1
ATOM 1432 N N . LEU B 1 7 ? -48.844 1.732 81.125 1 35.31 7 LEU B N 1
ATOM 1433 C CA . LEU B 1 7 ? -48.188 1.091 80 1 35.31 7 LEU B CA 1
ATOM 1434 C C . LEU B 1 7 ? -47.781 2.121 78.938 1 35.31 7 LEU B C 1
ATOM 1436 O O . LEU B 1 7 ? -48.625 2.848 78.438 1 35.31 7 LEU B O 1
ATOM 1440 N N . SER B 1 8 ? -46.594 2.83 79.188 1 35.25 8 SER B N 1
ATOM 1441 C CA . SER B 1 8 ? -45.969 3.756 78.25 1 35.25 8 SER B CA 1
ATOM 1442 C C . SER B 1 8 ? -45.812 3.135 76.812 1 35.25 8 SER B C 1
ATOM 1444 O O . SER B 1 8 ? -45.344 2.008 76.688 1 35.25 8 SER B O 1
ATOM 1446 N N . SER B 1 9 ? -46.844 3.275 75.938 1 39.41 9 SER B N 1
ATOM 1447 C CA . SER B 1 9 ? -46.844 2.984 74.5 1 39.41 9 SER B CA 1
ATOM 1448 C C . SER B 1 9 ? -45.625 3.572 73.812 1 39.41 9 SER B C 1
ATOM 1450 O O . SER B 1 9 ? -45.344 4.766 73.938 1 39.41 9 SER B O 1
ATOM 1452 N N . SER B 1 10 ? -44.406 2.896 73.875 1 36.97 10 SER B N 1
ATOM 1453 C CA . SER B 1 10 ? -43.219 3.215 73.125 1 36.97 10 SER B CA 1
ATOM 1454 C C . SER B 1 10 ? -43.531 3.428 71.625 1 36.97 10 SER B C 1
ATOM 1456 O O . SER B 1 10 ? -44.094 2.543 71 1 36.97 10 SER B O 1
ATOM 1458 N N . LEU B 1 11 ? -44 4.625 71.25 1 35.44 11 LEU B N 1
ATOM 1459 C CA . LEU B 1 11 ? -44.125 5.102 69.875 1 35.44 11 LEU B CA 1
ATOM 1460 C C . LEU B 1 11 ? -42.812 4.879 69.125 1 35.44 11 LEU B C 1
ATOM 1462 O O . LEU B 1 11 ? -41.781 5.41 69.5 1 35.44 11 LEU B O 1
ATOM 1466 N N . SER B 1 12 ? -42.531 3.633 68.688 1 39.56 12 SER B N 1
ATOM 1467 C CA . SER B 1 12 ? -41.438 3.344 67.75 1 39.56 12 SER B CA 1
ATOM 1468 C C . SER B 1 12 ? -41.5 4.258 66.5 1 39.56 12 SER B C 1
ATOM 1470 O O . SER B 1 12 ? -42.469 4.215 65.75 1 39.56 12 SER B O 1
ATOM 1472 N N . ILE B 1 13 ? -41.062 5.516 66.562 1 38.81 13 ILE B N 1
ATOM 1473 C CA . ILE B 1 13 ? -40.812 6.387 65.438 1 38.81 13 ILE B CA 1
ATOM 1474 C C . ILE B 1 13 ? -39.938 5.648 64.438 1 38.81 13 ILE B C 1
ATOM 1476 O O . ILE B 1 13 ? -38.812 5.238 64.688 1 38.81 13 ILE B O 1
ATOM 1480 N N . LYS B 1 14 ? -40.531 4.781 63.562 1 38.56 14 LYS B N 1
ATOM 1481 C CA . LYS B 1 14 ? -39.906 4.305 62.312 1 38.56 14 LYS B CA 1
ATOM 1482 C C . LYS B 1 14 ? -39.281 5.457 61.531 1 38.56 14 LYS B C 1
ATOM 1484 O O . LYS B 1 14 ? -39.969 6.336 61.062 1 38.56 14 LYS B O 1
ATOM 1489 N N . LEU B 1 15 ? -38.062 5.938 62 1 40.19 15 LEU B N 1
ATOM 1490 C CA . LEU B 1 15 ? -37.219 6.805 61.188 1 40.19 15 LEU B CA 1
ATOM 1491 C C . LEU B 1 15 ? -37.094 6.273 59.75 1 40.19 15 LEU B C 1
ATOM 1493 O O . LEU B 1 15 ? -36.594 5.164 59.562 1 40.19 15 LEU B O 1
ATOM 1497 N N . CYS B 1 16 ? -38.094 6.547 58.906 1 39.06 16 CYS B N 1
ATOM 1498 C CA . CYS B 1 16 ? -37.969 6.375 57.469 1 39.06 16 CYS B CA 1
ATOM 1499 C C . CYS B 1 16 ? -36.656 6.977 56.969 1 39.06 16 CYS B C 1
ATOM 1501 O O . CYS B 1 16 ? -36.469 8.195 56.969 1 39.06 16 CYS B O 1
ATOM 1503 N N . PHE B 1 17 ? -35.5 6.328 57.281 1 39.59 17 PHE B N 1
ATOM 1504 C CA . PHE B 1 17 ? -34.281 6.668 56.562 1 39.59 17 PHE B CA 1
ATOM 1505 C C . PHE B 1 17 ? -34.5 6.797 55.062 1 39.59 17 PHE B C 1
ATOM 1507 O O . PHE B 1 17 ? -34.781 5.805 54.406 1 39.59 17 PHE B O 1
ATOM 1514 N N . THR B 1 18 ? -35.188 7.867 54.625 1 42.03 18 THR B N 1
ATOM 1515 C CA . THR B 1 18 ? -35.125 8.195 53.219 1 42.03 18 THR B CA 1
ATOM 1516 C C . THR B 1 18 ? -33.656 8.203 52.719 1 42.03 18 THR B C 1
ATOM 1518 O O . THR B 1 18 ? -32.875 9.023 53.188 1 42.03 18 THR B O 1
ATOM 1521 N N . PHE B 1 19 ? -33.094 7.023 52.531 1 43.22 19 PHE B N 1
ATOM 1522 C CA . PHE B 1 19 ? -31.875 6.914 51.75 1 43.22 19 PHE B CA 1
ATOM 1523 C C . PHE B 1 19 ? -31.953 7.781 50.5 1 43.22 19 PHE B C 1
ATOM 1525 O O . PHE B 1 19 ? -32.75 7.484 49.562 1 43.22 19 PHE B O 1
ATOM 1532 N N . MET B 1 20 ? -31.844 9.125 50.688 1 40.66 20 MET B N 1
ATOM 1533 C CA . MET B 1 20 ? -31.594 9.945 49.5 1 40.66 20 MET B CA 1
ATOM 1534 C C . MET B 1 20 ? -30.406 9.422 48.688 1 40.66 20 MET B C 1
ATOM 1536 O O . MET B 1 20 ? -29.266 9.461 49.188 1 40.66 20 MET B O 1
ATOM 1540 N N . LEU B 1 21 ? -30.547 8.383 47.938 1 44.12 21 LEU B N 1
ATOM 1541 C CA . LEU B 1 21 ? -29.594 8.031 46.875 1 44.12 21 LEU B CA 1
ATOM 1542 C C . LEU B 1 21 ? -29.172 9.258 46.094 1 44.12 21 LEU B C 1
ATOM 1544 O O . LEU B 1 21 ? -29.969 9.844 45.375 1 44.12 21 LEU B O 1
ATOM 1548 N N . ALA B 1 22 ? -28.312 10.148 46.75 1 40.56 22 ALA B N 1
ATOM 1549 C CA . ALA B 1 22 ? -27.594 11.141 45.938 1 40.56 22 ALA B CA 1
ATOM 1550 C C . ALA B 1 22 ? -27.047 10.531 44.656 1 40.56 22 ALA B C 1
ATOM 1552 O O . ALA B 1 22 ? -26.156 9.672 44.719 1 40.56 22 ALA B O 1
ATOM 1553 N N . PHE B 1 23 ? -27.875 10.461 43.625 1 45.09 23 PHE B N 1
ATOM 1554 C CA . PHE B 1 23 ? -27.359 10.25 42.281 1 45.09 23 PHE B CA 1
ATOM 1555 C C . PHE B 1 23 ? -26.188 11.18 42 1 45.09 23 PHE B C 1
ATOM 1557 O O . PHE B 1 23 ? -26.375 12.391 41.844 1 45.09 23 PHE B O 1
ATOM 1564 N N . LEU B 1 24 ? -25.031 10.961 42.625 1 43.78 24 LEU B N 1
ATOM 1565 C CA . LEU B 1 24 ? -23.844 11.609 42.094 1 43.78 24 LEU B CA 1
ATOM 1566 C C . LEU B 1 24 ? -23.828 11.523 40.562 1 43.78 24 LEU B C 1
ATOM 1568 O O . LEU B 1 24 ? -23.672 10.438 40 1 43.78 24 LEU B O 1
ATOM 1572 N N . ALA B 1 25 ? -24.531 12.43 39.906 1 41.91 25 ALA B N 1
ATOM 1573 C CA . ALA B 1 25 ? -24.234 12.672 38.5 1 41.91 25 ALA B CA 1
ATOM 1574 C C . ALA B 1 25 ? -22.734 12.875 38.281 1 41.91 25 ALA B C 1
ATOM 1576 O O . ALA B 1 25 ? -22.188 13.906 38.656 1 41.91 25 ALA B O 1
ATOM 1577 N N . PHE B 1 26 ? -21.938 11.828 38.406 1 44.09 26 PHE B N 1
ATOM 1578 C CA . PHE B 1 26 ? -20.641 11.992 37.75 1 44.09 26 PHE B CA 1
ATOM 1579 C C . PHE B 1 26 ? -20.797 12.656 36.406 1 44.09 26 PHE B C 1
ATOM 1581 O O . PHE B 1 26 ? -21.359 12.055 35.469 1 44.09 26 PHE B O 1
ATOM 1588 N N . SER B 1 27 ? -21.016 13.93 36.344 1 42.84 27 SER B N 1
ATOM 1589 C CA . SER B 1 27 ? -20.719 14.586 35.062 1 42.84 27 SER B CA 1
ATOM 1590 C C . SER B 1 27 ? -19.359 14.125 34.531 1 42.84 27 SER B C 1
ATOM 1592 O O . SER B 1 27 ? -18.312 14.469 35.062 1 42.84 27 SER B O 1
ATOM 1594 N N . ALA B 1 28 ? -19.234 12.906 34.031 1 45.59 28 ALA B N 1
ATOM 1595 C CA . ALA B 1 28 ? -18.047 12.695 33.219 1 45.59 28 ALA B CA 1
ATOM 1596 C C . ALA B 1 28 ? -17.734 13.938 32.375 1 45.59 28 ALA B C 1
ATOM 1598 O O . ALA B 1 28 ? -18.516 14.328 31.516 1 45.59 28 ALA B O 1
ATOM 1599 N N . THR B 1 29 ? -17.156 14.953 32.969 1 45.78 29 THR B N 1
ATOM 1600 C CA . THR B 1 29 ? -16.5 15.906 32.062 1 45.78 29 THR B CA 1
ATOM 1601 C C . THR B 1 29 ? -15.906 15.188 30.844 1 45.78 29 THR B C 1
ATOM 1603 O O . THR B 1 29 ? -15.18 14.211 31 1 45.78 29 THR B O 1
ATOM 1606 N N . ALA B 1 30 ? -16.688 14.969 29.797 1 47.81 30 ALA B N 1
ATOM 1607 C CA . ALA B 1 30 ? -16.109 14.547 28.531 1 47.81 30 ALA B CA 1
ATOM 1608 C C . ALA B 1 30 ? -14.703 15.125 28.359 1 47.81 30 ALA B C 1
ATOM 1610 O O . ALA B 1 30 ? -14.516 16.344 28.391 1 47.81 30 ALA B O 1
ATOM 1611 N N . ASN B 1 31 ? -13.68 14.555 29.047 1 48.38 31 ASN B N 1
ATOM 1612 C CA . ASN B 1 31 ? -12.344 14.969 28.641 1 48.38 31 ASN B CA 1
ATOM 1613 C C . ASN B 1 31 ? -12.312 15.438 27.188 1 48.38 31 ASN B C 1
ATOM 1615 O O . ASN B 1 31 ? -12.867 14.773 26.312 1 48.38 31 ASN B O 1
ATOM 1619 N N . PRO B 1 32 ? -12.086 16.672 26.891 1 51.94 32 PRO B N 1
ATOM 1620 C CA . PRO B 1 32 ? -12.047 17.188 25.531 1 51.94 32 PRO B CA 1
ATOM 1621 C C . PRO B 1 32 ? -11.367 16.234 24.547 1 51.94 32 PRO B C 1
ATOM 1623 O O . PRO B 1 32 ? -10.414 15.539 24.922 1 51.94 32 PRO B O 1
ATOM 1626 N N . ARG B 1 33 ? -12.133 15.586 23.641 1 54.72 33 ARG B N 1
ATOM 1627 C CA . ARG B 1 33 ? -11.508 14.836 22.562 1 54.72 33 ARG B CA 1
ATOM 1628 C C . ARG B 1 33 ? -10.227 15.508 22.094 1 54.72 33 ARG B C 1
ATOM 1630 O O . ARG B 1 33 ? -10.195 16.719 21.875 1 54.72 33 ARG B O 1
ATOM 1637 N N . PRO B 1 34 ? -9.094 14.914 22.391 1 57.84 34 PRO B N 1
ATOM 1638 C CA . PRO B 1 34 ? -7.867 15.555 21.922 1 57.84 34 PRO B CA 1
ATOM 1639 C C . PRO B 1 34 ? -8.039 16.219 20.562 1 57.84 34 PRO B C 1
ATOM 1641 O O . PRO B 1 34 ? -8.781 15.719 19.703 1 57.84 34 PRO B O 1
ATOM 1644 N N . ALA B 1 35 ? -7.758 17.516 20.484 1 68.81 35 ALA B N 1
ATOM 1645 C CA . ALA B 1 35 ? -7.871 18.297 19.266 1 68.81 35 ALA B CA 1
ATOM 1646 C C . ALA B 1 35 ? -7.02 17.703 18.141 1 68.81 35 ALA B C 1
ATOM 1648 O O . ALA B 1 35 ? -5.918 17.203 18.391 1 68.81 35 ALA B O 1
ATOM 1649 N N . HIS B 1 36 ? -7.629 17.375 17 1 77.62 36 HIS B N 1
ATOM 1650 C CA . HIS B 1 36 ? -6.914 16.969 15.797 1 77.62 36 HIS B CA 1
ATOM 1651 C C . HIS B 1 36 ? -6.27 18.156 15.109 1 77.62 36 HIS B C 1
ATOM 1653 O O . HIS B 1 36 ? -6.844 19.25 15.078 1 77.62 36 HIS B O 1
ATOM 1659 N N . LYS B 1 37 ? -4.969 17.969 14.883 1 86.44 37 LYS B N 1
ATOM 1660 C CA . LYS B 1 37 ? -4.227 18.984 14.125 1 86.44 37 LYS B CA 1
ATOM 1661 C C . LYS B 1 37 ? -3.879 18.469 12.727 1 86.44 37 LYS B C 1
ATOM 1663 O O . LYS B 1 37 ? -3.486 17.312 12.562 1 86.44 37 LYS B O 1
ATOM 1668 N N . GLU B 1 38 ? -4.098 19.328 11.758 1 91.56 38 GLU B N 1
ATOM 1669 C CA . GLU B 1 38 ? -3.627 19.031 10.406 1 91.56 38 GLU B CA 1
ATOM 1670 C C . GLU B 1 38 ? -2.244 19.625 10.164 1 91.56 38 GLU B C 1
ATOM 1672 O O . GLU B 1 38 ? -2.012 20.812 10.445 1 91.56 38 GLU B O 1
ATOM 1677 N N . ILE B 1 39 ? -1.398 18.859 9.719 1 93.88 39 ILE B N 1
ATOM 1678 C CA . ILE B 1 39 ? -0.042 19.281 9.383 1 93.88 39 ILE B CA 1
ATOM 1679 C C . ILE B 1 39 ? 0.205 19.062 7.887 1 93.88 39 ILE B C 1
ATOM 1681 O O . ILE B 1 39 ? -0.05 17.984 7.359 1 93.88 39 ILE B O 1
ATOM 1685 N N . LYS B 1 40 ? 0.647 20.094 7.211 1 96.81 40 LYS B N 1
ATOM 1686 C CA . LYS B 1 40 ? 1.081 20.016 5.82 1 96.81 40 LYS B CA 1
ATOM 1687 C C . LYS B 1 40 ? 2.562 20.359 5.684 1 96.81 40 LYS B C 1
ATOM 1689 O O . LYS B 1 40 ? 3.047 21.312 6.312 1 96.81 40 LYS B O 1
ATOM 1694 N N . MET B 1 41 ? 3.273 19.594 4.883 1 97.31 41 MET B N 1
ATOM 1695 C CA . MET B 1 41 ? 4.699 19.812 4.676 1 97.31 41 MET B CA 1
ATOM 1696 C C . MET B 1 41 ? 5.125 19.359 3.283 1 97.31 41 MET B C 1
ATOM 1698 O O . MET B 1 41 ? 4.48 18.5 2.682 1 97.31 41 MET B O 1
ATOM 1702 N N . THR B 1 42 ? 6.172 19.984 2.855 1 98.56 42 THR B N 1
ATOM 1703 C CA . THR B 1 42 ? 6.828 19.594 1.615 1 98.56 42 THR B CA 1
ATOM 1704 C C . THR B 1 42 ? 8.281 19.203 1.874 1 98.56 42 THR B C 1
ATOM 1706 O O . THR B 1 42 ? 9.016 19.938 2.539 1 98.56 42 THR B O 1
ATOM 1709 N N . LEU B 1 43 ? 8.688 18.047 1.438 1 98.62 43 LEU B N 1
ATOM 1710 C CA . LEU B 1 43 ? 10.031 17.484 1.546 1 98.62 43 LEU B CA 1
ATOM 1711 C C . LEU B 1 43 ? 10.492 16.922 0.206 1 98.62 43 LEU B C 1
ATOM 1713 O O . LEU B 1 43 ? 9.734 16.922 -0.765 1 98.62 43 LEU B O 1
ATOM 1717 N N . TYR B 1 44 ? 11.758 16.438 0.231 1 98.81 44 TYR B N 1
ATOM 1718 C CA . TYR B 1 44 ? 12.297 15.914 -1.018 1 98.81 44 TYR B CA 1
ATOM 1719 C C . TYR B 1 44 ? 13.062 14.617 -0.779 1 98.81 44 TYR B C 1
ATOM 1721 O O . TYR B 1 44 ? 14.023 14.586 -0.006 1 98.81 44 TYR B O 1
ATOM 1729 N N . GLN B 1 45 ? 12.625 13.578 -1.436 1 98.62 45 GLN B N 1
ATOM 1730 C CA . GLN B 1 45 ? 13.312 12.297 -1.406 1 98.62 45 GLN B CA 1
ATOM 1731 C C . GLN B 1 45 ? 14.438 12.25 -2.436 1 98.62 45 GLN B C 1
ATOM 1733 O O . GLN B 1 45 ? 14.227 12.578 -3.604 1 98.62 45 GLN B O 1
ATOM 1738 N N . GLN B 1 46 ? 15.594 11.828 -2.012 1 98.25 46 GLN B N 1
ATOM 1739 C CA . GLN B 1 46 ? 16.75 11.594 -2.861 1 98.25 46 GLN B CA 1
ATOM 1740 C C . GLN B 1 46 ? 16.938 10.109 -3.141 1 98.25 46 GLN B C 1
ATOM 1742 O O . GLN B 1 46 ? 17.344 9.352 -2.256 1 98.25 46 GLN B O 1
ATOM 1747 N N . ASP B 1 47 ? 16.672 9.719 -4.312 1 96.94 47 ASP B N 1
ATOM 1748 C CA . ASP B 1 47 ? 16.641 8.297 -4.637 1 96.94 47 ASP B CA 1
ATOM 1749 C C . ASP B 1 47 ? 17.641 7.961 -5.742 1 96.94 47 ASP B C 1
ATOM 1751 O O . ASP B 1 47 ? 17.719 8.672 -6.75 1 96.94 47 ASP B O 1
ATOM 1755 N N . ILE B 1 48 ? 18.438 6.902 -5.555 1 97.12 48 ILE B N 1
ATOM 1756 C CA . ILE B 1 48 ? 19.25 6.281 -6.598 1 97.12 48 ILE B CA 1
ATOM 1757 C C . ILE B 1 48 ? 18.766 4.852 -6.844 1 97.12 48 ILE B C 1
ATOM 1759 O O . ILE B 1 48 ? 18.828 4.004 -5.949 1 97.12 48 ILE B O 1
ATOM 1763 N N . SER B 1 49 ? 18.344 4.574 -8.062 1 94.94 49 SER B N 1
ATOM 1764 C CA . SER B 1 49 ? 17.641 3.342 -8.406 1 94.94 49 SER B CA 1
ATOM 1765 C C . SER B 1 49 ? 18.531 2.121 -8.203 1 94.94 49 SER B C 1
ATOM 1767 O O . SER B 1 49 ? 19.75 2.203 -8.367 1 94.94 49 SER B O 1
ATOM 1769 N N . PRO B 1 50 ? 17.859 1.003 -7.926 1 95.81 50 PRO B N 1
ATOM 1770 C CA . PRO B 1 50 ? 18.625 -0.24 -7.824 1 95.81 50 PRO B CA 1
ATOM 1771 C C . PRO B 1 50 ? 19.469 -0.518 -9.07 1 95.81 50 PRO B C 1
ATOM 1773 O O . PRO B 1 50 ? 19.031 -0.242 -10.188 1 95.81 50 PRO B O 1
ATOM 1776 N N . GLY B 1 51 ? 20.672 -1.118 -8.883 1 93.38 51 GLY B N 1
ATOM 1777 C CA . GLY B 1 51 ? 21.547 -1.472 -9.992 1 93.38 51 GLY B CA 1
ATOM 1778 C C . GLY B 1 51 ? 22.547 -0.382 -10.336 1 93.38 51 GLY B C 1
ATOM 1779 O O . GLY B 1 51 ? 23.562 -0.646 -10.984 1 93.38 51 GLY B O 1
ATOM 1780 N N . ALA B 1 52 ? 22.203 0.853 -10.023 1 94.62 52 ALA B N 1
ATOM 1781 C CA . ALA B 1 52 ? 23.141 1.946 -10.25 1 94.62 52 ALA B CA 1
ATOM 1782 C C . ALA B 1 52 ? 24.281 1.915 -9.227 1 94.62 52 ALA B C 1
ATOM 1784 O O . ALA B 1 52 ? 24.125 1.345 -8.141 1 94.62 52 ALA B O 1
ATOM 1785 N N . PRO B 1 53 ? 25.344 2.604 -9.664 1 92.31 53 PRO B N 1
ATOM 1786 C CA . PRO B 1 53 ? 26.375 2.822 -8.641 1 92.31 53 PRO B CA 1
ATOM 1787 C C . PRO B 1 53 ? 25.859 3.668 -7.473 1 92.31 53 PRO B C 1
ATOM 1789 O O . PRO B 1 53 ? 25.125 4.641 -7.684 1 92.31 53 PRO B O 1
ATOM 1792 N N . ASN B 1 54 ? 26.062 3.373 -6.258 1 94.12 54 ASN B N 1
ATOM 1793 C CA . ASN B 1 54 ? 25.672 4.07 -5.039 1 94.12 54 ASN B CA 1
ATOM 1794 C C . ASN B 1 54 ? 24.156 4 -4.809 1 94.12 54 ASN B C 1
ATOM 1796 O O . ASN B 1 54 ? 23.578 4.906 -4.215 1 94.12 54 ASN B O 1
ATOM 1800 N N . ALA B 1 55 ? 23.562 2.977 -5.406 1 97.44 55 ALA B N 1
ATOM 1801 C CA . ALA B 1 55 ? 22.125 2.779 -5.293 1 97.44 55 ALA B CA 1
ATOM 1802 C C . ALA B 1 55 ? 21.672 2.895 -3.842 1 97.44 55 ALA B C 1
ATOM 1804 O O . ALA B 1 55 ? 22.359 2.434 -2.93 1 97.44 55 ALA B O 1
ATOM 1805 N N . THR B 1 56 ? 20.516 3.49 -3.654 1 98.31 56 THR B N 1
ATOM 1806 C CA . THR B 1 56 ? 19.922 3.594 -2.326 1 98.31 56 THR B CA 1
ATOM 1807 C C . THR B 1 56 ? 18.797 2.574 -2.154 1 98.31 56 THR B C 1
ATOM 1809 O O . THR B 1 56 ? 18.078 2.592 -1.15 1 98.31 56 THR B O 1
ATOM 1812 N N . GLY B 1 57 ? 18.547 1.776 -3.137 1 97.94 57 GLY B N 1
ATOM 1813 C CA . GLY B 1 57 ? 17.703 0.592 -3.102 1 97.94 57 GLY B CA 1
ATOM 1814 C C . GLY B 1 57 ? 18.391 -0.647 -3.643 1 97.94 57 GLY B C 1
ATOM 1815 O O . GLY B 1 57 ? 19.203 -0.558 -4.555 1 97.94 57 GLY B O 1
ATOM 1816 N N . ILE B 1 58 ? 18.031 -1.783 -3.135 1 98 58 ILE B N 1
ATOM 1817 C CA . ILE B 1 58 ? 18.609 -3.041 -3.588 1 98 58 ILE B CA 1
ATOM 1818 C C . ILE B 1 58 ? 17.531 -4.102 -3.711 1 98 58 ILE B C 1
ATOM 1820 O O . ILE B 1 58 ? 16.641 -4.195 -2.855 1 98 58 ILE B O 1
ATOM 1824 N N . VAL B 1 59 ? 17.578 -4.852 -4.77 1 97.75 59 VAL B N 1
ATOM 1825 C CA . VAL B 1 59 ? 16.656 -5.977 -4.941 1 97.75 59 VAL B CA 1
ATOM 1826 C C . VAL B 1 59 ? 17.047 -7.109 -3.994 1 97.75 59 VAL B C 1
ATOM 1828 O O . VAL B 1 59 ? 18.203 -7.57 -4.008 1 97.75 59 VAL B O 1
ATOM 1831 N N . VAL B 1 60 ? 16.109 -7.613 -3.227 1 97.06 60 VAL B N 1
ATOM 1832 C CA . VAL B 1 60 ? 16.484 -8.602 -2.221 1 97.06 60 VAL B CA 1
ATOM 1833 C C . VAL B 1 60 ? 15.773 -9.922 -2.498 1 97.06 60 VAL B C 1
ATOM 1835 O O . VAL B 1 60 ? 16.141 -10.961 -1.948 1 97.06 60 VAL B O 1
ATOM 1838 N N . ALA B 1 61 ? 14.781 -9.875 -3.271 1 97.25 61 ALA B N 1
ATOM 1839 C CA . ALA B 1 61 ? 14.031 -11.086 -3.627 1 97.25 61 ALA B CA 1
ATOM 1840 C C . ALA B 1 61 ? 13.344 -10.922 -4.977 1 97.25 61 ALA B C 1
ATOM 1842 O O . ALA B 1 61 ? 13.031 -9.805 -5.395 1 97.25 61 ALA B O 1
ATOM 1843 N N . GLY B 1 62 ? 13.102 -12.039 -5.641 1 94.62 62 GLY B N 1
ATOM 1844 C CA . GLY B 1 62 ? 12.43 -12.008 -6.934 1 94.62 62 GLY B CA 1
ATOM 1845 C C . GLY B 1 62 ? 13.359 -11.641 -8.078 1 94.62 62 GLY B C 1
ATOM 1846 O O . GLY B 1 62 ? 14.578 -11.727 -7.941 1 94.62 62 GLY B O 1
ATOM 1847 N N . PRO B 1 63 ? 12.719 -11.312 -9.211 1 94.31 63 PRO B N 1
ATOM 1848 C CA . PRO B 1 63 ? 13.523 -10.977 -10.391 1 94.31 63 PRO B CA 1
ATOM 1849 C C . PRO B 1 63 ? 14.367 -9.719 -10.188 1 94.31 63 PRO B C 1
ATOM 1851 O O . PRO B 1 63 ? 13.883 -8.719 -9.648 1 94.31 63 PRO B O 1
ATOM 1854 N N . THR B 1 64 ? 15.5 -9.781 -10.68 1 92.81 64 THR B N 1
ATOM 1855 C CA . THR B 1 64 ? 16.438 -8.672 -10.469 1 92.81 64 THR B CA 1
ATOM 1856 C C . THR B 1 64 ? 16.125 -7.527 -11.43 1 92.81 64 THR B C 1
ATOM 1858 O O . THR B 1 64 ? 16.609 -6.406 -11.234 1 92.81 64 THR B O 1
ATOM 1861 N N . ASN B 1 65 ? 15.383 -7.73 -12.398 1 93.88 65 ASN B N 1
ATOM 1862 C CA . ASN B 1 65 ? 15.078 -6.695 -13.383 1 93.88 65 ASN B CA 1
ATOM 1863 C C . ASN B 1 65 ? 13.82 -5.918 -13 1 93.88 65 ASN B C 1
ATOM 1865 O O . ASN B 1 65 ? 13.219 -5.254 -13.852 1 93.88 65 ASN B O 1
ATOM 1869 N N . LEU B 1 66 ? 13.312 -6.082 -11.781 1 95.12 66 LEU B N 1
ATOM 1870 C CA . LEU B 1 66 ? 12.195 -5.344 -11.203 1 95.12 66 LEU B CA 1
ATOM 1871 C C . LEU B 1 66 ? 10.875 -5.766 -11.852 1 95.12 66 LEU B C 1
ATOM 1873 O O . LEU B 1 66 ? 9.945 -4.969 -11.938 1 95.12 66 LEU B O 1
ATOM 1877 N N . ALA B 1 67 ? 10.836 -7.004 -12.344 1 97 67 ALA B N 1
ATOM 1878 C CA . ALA B 1 67 ? 9.594 -7.559 -12.875 1 97 67 ALA B CA 1
ATOM 1879 C C . ALA B 1 67 ? 8.672 -8.023 -11.75 1 97 67 ALA B C 1
ATOM 1881 O O . ALA B 1 67 ? 9.016 -7.898 -10.57 1 97 67 ALA B O 1
ATOM 1882 N N . PHE B 1 68 ? 7.508 -8.539 -12.109 1 96.94 68 PHE B N 1
ATOM 1883 C CA . PHE B 1 68 ? 6.516 -9.016 -11.156 1 96.94 68 PHE B CA 1
ATOM 1884 C C . PHE B 1 68 ? 7.16 -9.922 -10.109 1 96.94 68 PHE B C 1
ATOM 1886 O O . PHE B 1 68 ? 7.812 -10.906 -10.453 1 96.94 68 PHE B O 1
ATOM 1893 N N . GLY B 1 69 ? 7.043 -9.453 -8.852 1 97.38 69 GLY B N 1
ATOM 1894 C CA . GLY B 1 69 ? 7.559 -10.266 -7.762 1 97.38 69 GLY B CA 1
ATOM 1895 C C . GLY B 1 69 ? 8.836 -9.711 -7.16 1 97.38 69 GLY B C 1
ATOM 1896 O O . GLY B 1 69 ? 9.312 -10.211 -6.137 1 97.38 69 GLY B O 1
ATOM 1897 N N . SER B 1 70 ? 9.414 -8.75 -7.723 1 98.06 70 SER B N 1
ATOM 1898 C CA . SER B 1 70 ? 10.641 -8.172 -7.176 1 98.06 70 SER B CA 1
ATOM 1899 C C . SER B 1 70 ? 10.367 -7.418 -5.879 1 98.06 70 SER B C 1
ATOM 1901 O O . SER B 1 70 ? 9.383 -6.68 -5.781 1 98.06 70 SER B O 1
ATOM 1903 N N . ILE B 1 71 ? 11.18 -7.641 -4.898 1 98.38 71 ILE B N 1
ATOM 1904 C CA . ILE B 1 71 ? 11.156 -6.875 -3.658 1 98.38 71 ILE B CA 1
ATOM 1905 C C . ILE B 1 71 ? 12.438 -6.055 -3.529 1 98.38 71 ILE B C 1
ATOM 1907 O O . ILE B 1 71 ? 13.539 -6.594 -3.645 1 98.38 71 ILE B O 1
ATOM 1911 N N . VAL B 1 72 ? 12.297 -4.785 -3.305 1 98.31 72 VAL B N 1
ATOM 1912 C CA . VAL B 1 72 ? 13.422 -3.863 -3.164 1 98.31 72 VAL B CA 1
ATOM 1913 C C . VAL B 1 72 ? 13.414 -3.248 -1.768 1 98.31 72 VAL B C 1
ATOM 1915 O O . VAL B 1 72 ? 12.367 -2.82 -1.277 1 98.31 72 VAL B O 1
ATOM 1918 N N . VAL B 1 73 ? 14.555 -3.27 -1.104 1 98.75 73 VAL B N 1
ATOM 1919 C CA . VAL B 1 73 ? 14.742 -2.541 0.145 1 98.75 73 VAL B CA 1
ATOM 1920 C C . VAL B 1 73 ? 15.344 -1.168 -0.144 1 98.75 73 VAL B C 1
ATOM 1922 O O . VAL B 1 73 ? 16.266 -1.045 -0.949 1 98.75 73 VAL B O 1
ATOM 1925 N N . VAL B 1 74 ? 14.812 -0.143 0.54 1 98.5 74 VAL B N 1
ATOM 1926 C CA . VAL B 1 74 ? 15.195 1.227 0.213 1 98.5 74 VAL B CA 1
ATOM 1927 C C . VAL B 1 74 ? 15.664 1.949 1.476 1 98.5 74 VAL B C 1
ATOM 1929 O O . VAL B 1 74 ? 15.117 1.728 2.561 1 98.5 74 VAL B O 1
ATOM 1932 N N . ASP B 1 75 ? 16.625 2.811 1.348 1 98.81 75 ASP B N 1
ATOM 1933 C CA . ASP B 1 75 ? 17.078 3.803 2.316 1 98.81 75 ASP B CA 1
ATOM 1934 C C . ASP B 1 75 ? 17.453 5.109 1.626 1 98.81 75 ASP B C 1
ATOM 1936 O O . ASP B 1 75 ? 18.594 5.262 1.16 1 98.81 75 ASP B O 1
ATOM 1940 N N . ASP B 1 76 ? 16.516 6.039 1.627 1 98.62 76 ASP B N 1
ATOM 1941 C CA . ASP B 1 76 ? 16.703 7.293 0.908 1 98.62 76 ASP B CA 1
ATOM 1942 C C . ASP B 1 76 ? 16.812 8.469 1.877 1 98.62 76 ASP B C 1
ATOM 1944 O O . ASP B 1 76 ? 16.078 8.539 2.863 1 98.62 76 ASP B O 1
ATOM 1948 N N . ARG B 1 77 ? 17.641 9.414 1.509 1 98.56 77 ARG B N 1
ATOM 1949 C CA . ARG B 1 77 ? 17.641 10.688 2.229 1 98.56 77 ARG B CA 1
ATOM 1950 C C . ARG B 1 77 ? 16.391 11.5 1.903 1 98.56 77 ARG B C 1
ATOM 1952 O O . ARG B 1 77 ? 15.906 11.469 0.773 1 98.56 77 ARG B O 1
ATOM 1959 N N . VAL B 1 78 ? 15.961 12.195 2.908 1 98.81 78 VAL B N 1
ATOM 1960 C CA . VAL B 1 78 ? 14.93 13.211 2.74 1 98.81 78 VAL B CA 1
ATOM 1961 C C . VAL B 1 78 ? 15.492 14.578 3.105 1 98.81 78 VAL B C 1
ATOM 1963 O O . VAL B 1 78 ? 16.078 14.75 4.176 1 98.81 78 VAL B O 1
ATOM 1966 N N . THR B 1 79 ? 15.258 15.547 2.178 1 98.75 79 THR B N 1
ATOM 1967 C CA . THR B 1 79 ? 15.875 16.859 2.354 1 98.75 79 THR B CA 1
ATOM 1968 C C . THR B 1 79 ? 14.82 17.953 2.361 1 98.75 79 THR B C 1
ATOM 1970 O O . THR B 1 79 ? 13.664 17.719 2.012 1 98.75 79 THR B O 1
ATOM 1973 N N . GLU B 1 80 ? 15.258 19.125 2.781 1 97.94 80 GLU B N 1
ATOM 1974 C CA . GLU B 1 80 ? 14.359 20.266 2.877 1 97.94 80 GLU B CA 1
ATOM 1975 C C . GLU B 1 80 ? 14.164 20.922 1.517 1 97.94 80 GLU B C 1
ATOM 1977 O O . GLU B 1 80 ? 13.125 21.547 1.263 1 97.94 80 GLU B O 1
ATOM 1982 N N . ARG B 1 81 ? 15.195 20.797 0.667 1 97.88 81 ARG B N 1
ATOM 1983 C CA . ARG B 1 81 ? 15.133 21.375 -0.675 1 97.88 81 ARG B CA 1
ATOM 1984 C C . ARG B 1 81 ? 15.43 20.328 -1.734 1 97.88 81 ARG B C 1
ATOM 1986 O O . ARG B 1 81 ? 15.898 19.219 -1.413 1 97.88 81 ARG B O 1
ATOM 1993 N N . ALA B 1 82 ? 15.188 20.719 -2.959 1 97.69 82 ALA B N 1
ATOM 1994 C CA . ALA B 1 82 ? 15.336 19.797 -4.082 1 97.69 82 ALA B CA 1
ATOM 1995 C C . ALA B 1 82 ? 16.781 19.734 -4.555 1 97.69 82 ALA B C 1
ATOM 1997 O O . ALA B 1 82 ? 17.078 20.031 -5.715 1 97.69 82 ALA B O 1
ATOM 1998 N N . SER B 1 83 ? 17.656 19.438 -3.641 1 95.38 83 SER B N 1
ATOM 1999 C CA . SER B 1 83 ? 19.078 19.328 -3.967 1 95.38 83 SER B CA 1
ATOM 2000 C C . SER B 1 83 ? 19.766 18.297 -3.09 1 95.38 83 SER B C 1
ATOM 2002 O O . SER B 1 83 ? 19.469 18.188 -1.9 1 95.38 83 SER B O 1
ATOM 2004 N N . ASN B 1 84 ? 20.688 17.641 -3.74 1 92 84 ASN B N 1
ATOM 2005 C CA . ASN B 1 84 ? 21.469 16.656 -2.998 1 92 84 ASN B CA 1
ATOM 2006 C C . ASN B 1 84 ? 22.344 17.312 -1.932 1 92 84 ASN B C 1
ATOM 2008 O O . ASN B 1 84 ? 22.812 16.641 -1.011 1 92 84 ASN B O 1
ATOM 2012 N N . ASN B 1 85 ? 22.547 18.547 -2.023 1 94 85 ASN B N 1
ATOM 2013 C CA . ASN B 1 85 ? 23.359 19.281 -1.055 1 94 85 ASN B CA 1
ATOM 2014 C C . ASN B 1 85 ? 22.5 19.922 0.026 1 94 85 ASN B C 1
ATOM 2016 O O . ASN B 1 85 ? 23.016 20.562 0.948 1 94 85 ASN B O 1
ATOM 2020 N N . SER B 1 86 ? 21.297 19.703 -0.138 1 96.81 86 SER B N 1
ATOM 2021 C CA . SER B 1 86 ? 20.375 20.266 0.836 1 96.81 86 SER B CA 1
ATOM 2022 C C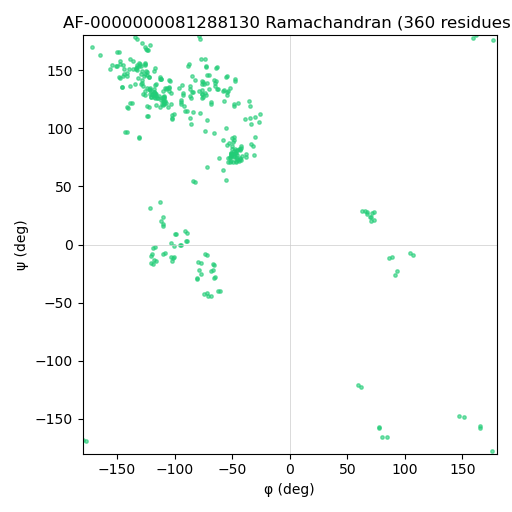 . SER B 1 86 ? 20.453 19.531 2.168 1 96.81 86 SER B C 1
ATOM 2024 O O . SER B 1 86 ? 20.812 18.359 2.211 1 96.81 86 SER B O 1
ATOM 2026 N N . ARG B 1 87 ? 20.125 20.266 3.213 1 97.75 87 ARG B N 1
ATOM 2027 C CA . ARG B 1 87 ? 20.109 19.688 4.551 1 97.75 87 ARG B CA 1
ATOM 2028 C C . ARG B 1 87 ? 19.172 18.484 4.621 1 97.75 87 ARG B C 1
ATOM 2030 O O . ARG B 1 87 ? 18.016 18.562 4.18 1 97.75 87 ARG B O 1
ATOM 2037 N N . GLN B 1 88 ? 19.656 17.422 5.215 1 98.38 88 GLN B N 1
ATOM 2038 C CA . GLN B 1 88 ? 18.844 16.234 5.465 1 98.38 88 GLN B CA 1
ATOM 2039 C C . GLN B 1 88 ? 17.938 16.438 6.68 1 98.38 88 GLN B C 1
ATOM 2041 O O . GLN B 1 88 ? 18.406 16.859 7.738 1 98.38 88 GLN B O 1
ATOM 2046 N N . VAL B 1 89 ? 16.703 16.109 6.531 1 98.62 89 VAL B N 1
ATOM 2047 C CA . VAL B 1 89 ? 15.766 16.281 7.633 1 98.62 89 VAL B CA 1
ATOM 2048 C C . VAL B 1 89 ? 15.164 14.93 8.023 1 98.62 89 VAL B C 1
ATOM 2050 O O . VAL B 1 89 ? 14.469 14.828 9.039 1 98.62 89 VAL B O 1
ATOM 2053 N N . GLY B 1 90 ? 15.414 13.859 7.258 1 98.75 90 GLY B N 1
ATOM 2054 C CA . GLY B 1 90 ? 14.883 12.539 7.543 1 98.75 90 GLY B CA 1
ATOM 2055 C C . GLY B 1 90 ? 15.32 11.492 6.543 1 98.75 90 GLY B C 1
ATOM 2056 O O . GLY B 1 90 ? 16.281 11.695 5.801 1 98.75 90 GLY B O 1
ATOM 2057 N N . ARG B 1 91 ? 14.648 10.352 6.66 1 98.81 91 ARG B N 1
ATOM 2058 C CA . ARG B 1 91 ? 14.891 9.219 5.766 1 98.81 91 ARG B CA 1
ATOM 2059 C C . ARG B 1 91 ? 13.586 8.516 5.41 1 98.81 91 ARG B C 1
ATOM 2061 O O . ARG B 1 91 ? 12.648 8.484 6.215 1 98.81 91 ARG B O 1
ATOM 2068 N N . ILE B 1 92 ? 13.531 8.047 4.23 1 98.81 92 ILE B N 1
ATOM 2069 C CA . ILE B 1 92 ? 12.523 7.07 3.834 1 98.81 92 ILE B CA 1
ATOM 2070 C C . ILE B 1 92 ? 13.156 5.68 3.773 1 98.81 92 ILE B C 1
ATOM 2072 O O . ILE B 1 92 ? 14.109 5.457 3.023 1 98.81 92 ILE B O 1
ATOM 2076 N N . GLN B 1 93 ? 12.586 4.789 4.586 1 98.75 93 GLN B N 1
ATOM 2077 C CA . GLN B 1 93 ? 13.07 3.422 4.699 1 98.75 93 GLN B CA 1
ATOM 2078 C C . GLN B 1 93 ? 11.93 2.418 4.598 1 98.75 93 GLN B C 1
ATOM 2080 O O . GLN B 1 93 ? 10.812 2.693 5.043 1 98.75 93 GLN B O 1
ATOM 2085 N N . GLY B 1 94 ? 12.219 1.297 3.959 1 98.62 94 GLY B N 1
ATOM 2086 C CA . GLY B 1 94 ? 11.219 0.255 3.803 1 98.62 94 GLY B CA 1
ATOM 2087 C C . GLY B 1 94 ? 11.414 -0.578 2.549 1 98.62 94 GLY B C 1
ATOM 2088 O O . GLY B 1 94 ? 12.547 -0.831 2.137 1 98.62 94 GLY B O 1
ATOM 2089 N N . ILE B 1 95 ? 10.258 -1.038 2.035 1 98.56 95 ILE B N 1
ATOM 2090 C CA . ILE B 1 95 ? 10.336 -1.877 0.844 1 98.56 95 ILE B CA 1
ATOM 2091 C C . ILE B 1 95 ? 9.312 -1.404 -0.188 1 98.56 95 ILE B C 1
ATOM 2093 O O . ILE B 1 95 ? 8.328 -0.754 0.159 1 98.56 95 ILE B O 1
ATOM 2097 N N . TYR B 1 96 ? 9.609 -1.622 -1.404 1 97.94 96 TYR B N 1
ATOM 2098 C CA . TYR B 1 96 ? 8.539 -1.681 -2.393 1 97.94 96 TYR B CA 1
ATOM 2099 C C . TYR B 1 96 ? 8.594 -2.982 -3.184 1 97.94 96 TYR B C 1
ATOM 2101 O O . TYR B 1 96 ? 9.648 -3.621 -3.26 1 97.94 96 TYR B O 1
ATOM 2109 N N . VAL B 1 97 ? 7.457 -3.381 -3.689 1 98.5 97 VAL B N 1
ATOM 2110 C CA . VAL B 1 97 ? 7.258 -4.656 -4.367 1 98.5 97 VAL B CA 1
ATOM 2111 C C . VAL B 1 97 ? 6.621 -4.422 -5.738 1 98.5 97 VAL B C 1
ATOM 2113 O O . VAL B 1 97 ? 5.648 -3.674 -5.855 1 98.5 97 VAL B O 1
ATOM 2116 N N . THR B 1 98 ? 7.246 -5.023 -6.766 1 97.88 98 THR B N 1
ATOM 2117 C CA . THR B 1 98 ? 6.531 -5.062 -8.031 1 97.88 98 THR B CA 1
ATOM 2118 C C . THR B 1 98 ? 5.391 -6.074 -7.98 1 97.88 98 THR B C 1
ATOM 2120 O O . THR B 1 98 ? 5.602 -7.27 -8.211 1 97.88 98 THR B O 1
ATOM 2123 N N . ALA B 1 99 ? 4.234 -5.488 -7.727 1 97.06 99 ALA B N 1
ATOM 2124 C CA . ALA B 1 99 ? 3.098 -6.363 -7.449 1 97.06 99 ALA B CA 1
ATOM 2125 C C . ALA B 1 99 ? 2.053 -6.27 -8.562 1 97.06 99 ALA B C 1
ATOM 2127 O O . ALA B 1 99 ? 0.854 -6.188 -8.289 1 97.06 99 ALA B O 1
ATOM 2128 N N . SER B 1 100 ? 2.412 -6.133 -9.766 1 96 100 SER B N 1
ATOM 2129 C CA . SER B 1 100 ? 1.547 -6.242 -10.938 1 96 100 SER B CA 1
ATOM 2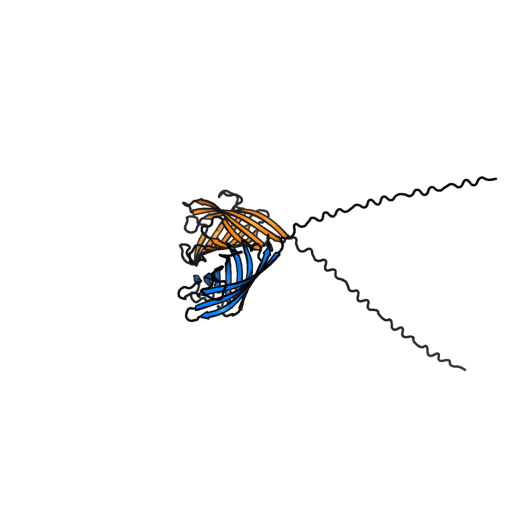130 C C . SER B 1 100 ? 2.121 -7.215 -11.961 1 96 100 SER B C 1
ATOM 2132 O O . SER B 1 100 ? 3.309 -7.152 -12.289 1 96 100 SER B O 1
ATOM 2134 N N . ARG B 1 101 ? 1.285 -7.973 -12.508 1 93.5 101 ARG B N 1
ATOM 2135 C CA . ARG B 1 101 ? 1.729 -9.008 -13.43 1 93.5 101 ARG B CA 1
ATOM 2136 C C . ARG B 1 101 ? 2.348 -8.398 -14.68 1 93.5 101 ARG B C 1
ATOM 2138 O O . ARG B 1 101 ? 3.219 -9.008 -15.312 1 93.5 101 ARG B O 1
ATOM 2145 N N . ASP B 1 102 ? 1.884 -7.18 -15.039 1 93.25 102 ASP B N 1
ATOM 2146 C CA . ASP B 1 102 ? 2.459 -6.52 -16.203 1 93.25 102 ASP B CA 1
ATOM 2147 C C . ASP B 1 102 ? 3.666 -5.672 -15.812 1 93.25 102 ASP B C 1
ATOM 2149 O O . ASP B 1 102 ? 4.203 -4.93 -16.641 1 93.25 102 ASP B O 1
ATOM 2153 N N . SER B 1 103 ? 4.004 -5.719 -14.562 1 92.44 103 SER B N 1
ATOM 2154 C CA . SER B 1 103 ? 5.199 -5.09 -14.008 1 92.44 103 SER B CA 1
ATOM 2155 C C . SER B 1 103 ? 5.102 -3.57 -14.07 1 92.44 103 SER B C 1
ATOM 2157 O O . SER B 1 103 ? 6.121 -2.875 -14.062 1 92.44 103 SER B O 1
ATOM 2159 N N . GLN B 1 104 ? 3.912 -3.053 -14.07 1 92.62 104 GLN B N 1
ATOM 2160 C CA . GLN B 1 104 ? 3.768 -1.615 -14.258 1 92.62 104 GLN B CA 1
ATOM 2161 C C . GLN B 1 104 ? 3.527 -0.902 -12.93 1 92.62 104 GLN B C 1
ATOM 2163 O O . GLN B 1 104 ? 3.584 0.328 -12.859 1 92.62 104 GLN B O 1
ATOM 2168 N N . SER B 1 105 ? 3.27 -1.713 -11.938 1 95.62 105 SER B N 1
ATOM 2169 C CA . SER B 1 105 ? 2.963 -1.038 -10.688 1 95.62 105 SER B CA 1
ATOM 2170 C C . SER B 1 105 ? 3.795 -1.602 -9.539 1 95.62 105 SER B C 1
ATOM 2172 O O . SER B 1 105 ? 4.289 -2.727 -9.617 1 95.62 105 SER B O 1
ATOM 2174 N N . ILE B 1 106 ? 3.959 -0.747 -8.562 1 97 106 ILE B N 1
ATOM 2175 C CA . ILE B 1 106 ? 4.633 -1.145 -7.332 1 97 106 ILE B CA 1
ATOM 2176 C C . ILE B 1 106 ? 3.732 -0.86 -6.133 1 97 106 ILE B C 1
ATOM 2178 O O . ILE B 1 106 ? 2.875 0.025 -6.188 1 97 106 ILE B O 1
ATOM 2182 N N . ASN B 1 107 ? 3.883 -1.682 -5.117 1 97.88 107 ASN B N 1
ATOM 2183 C CA . ASN B 1 107 ? 3.369 -1.404 -3.781 1 97.88 107 ASN B CA 1
ATOM 2184 C C . ASN B 1 107 ? 4.484 -0.989 -2.826 1 97.88 107 ASN B C 1
ATOM 2186 O O . ASN B 1 107 ? 5.516 -1.658 -2.742 1 97.88 107 ASN B O 1
ATOM 2190 N N . VAL B 1 108 ? 4.172 0.113 -2.117 1 97.94 108 VAL B N 1
ATOM 2191 C CA . VAL B 1 108 ? 5.211 0.634 -1.235 1 97.94 108 VAL B CA 1
ATOM 2192 C C . VAL B 1 108 ? 4.793 0.45 0.222 1 97.94 108 VAL B C 1
ATOM 2194 O O . VAL B 1 108 ? 3.615 0.598 0.56 1 97.94 108 VAL B O 1
ATOM 2197 N N . TYR B 1 109 ? 5.746 0.129 1.034 1 98.25 109 TYR B N 1
ATOM 2198 C CA . TYR B 1 109 ? 5.684 0.086 2.49 1 98.25 109 TYR B CA 1
ATOM 2199 C C . TYR B 1 109 ? 6.863 0.832 3.107 1 98.25 109 TYR B C 1
ATOM 2201 O O . TYR B 1 109 ? 7.91 0.239 3.377 1 98.25 109 TYR B O 1
ATOM 2209 N N . TYR B 1 110 ? 6.621 2.135 3.367 1 98.62 110 TYR B N 1
ATOM 2210 C CA . TYR B 1 110 ? 7.707 3.008 3.789 1 98.62 110 TYR B CA 1
ATOM 2211 C C . TYR B 1 110 ? 7.461 3.547 5.195 1 98.62 110 TYR B C 1
ATOM 2213 O O . TYR B 1 110 ? 6.312 3.729 5.602 1 98.62 110 TYR B O 1
ATOM 2221 N N . SER B 1 111 ? 8.531 3.83 5.848 1 98.81 111 SER B N 1
ATOM 2222 C CA . SER B 1 111 ? 8.555 4.738 6.988 1 98.81 111 SER B CA 1
ATOM 2223 C C . SER B 1 111 ? 9.32 6.02 6.66 1 98.81 111 SER B C 1
ATOM 2225 O O . SER B 1 111 ? 10.461 5.965 6.211 1 98.81 111 SER B O 1
ATOM 2227 N N . LEU B 1 112 ? 8.664 7.066 6.84 1 98.81 112 LEU B N 1
ATOM 2228 C CA . LEU B 1 112 ? 9.359 8.344 6.879 1 98.81 112 LEU B CA 1
ATOM 2229 C C . LEU B 1 112 ? 9.766 8.703 8.305 1 98.81 112 LEU B C 1
ATOM 2231 O O . LEU B 1 112 ? 8.906 8.93 9.164 1 98.81 112 LEU B O 1
ATOM 2235 N N . THR B 1 113 ? 11.023 8.758 8.508 1 98.69 113 THR B N 1
ATOM 2236 C CA . THR B 1 113 ? 11.562 9.07 9.828 1 98.69 113 THR B CA 1
ATOM 2237 C C . THR B 1 113 ? 12.188 10.461 9.844 1 98.69 113 THR B C 1
ATOM 2239 O O . THR B 1 113 ? 13.047 10.766 9.016 1 98.69 113 THR B O 1
ATOM 2242 N N . PHE B 1 114 ? 11.758 11.227 10.734 1 98.44 114 PHE B N 1
ATOM 2243 C CA . PHE B 1 114 ? 12.367 12.539 10.914 1 98.44 114 PHE B CA 1
ATOM 2244 C C . PHE B 1 114 ? 13.57 12.453 11.844 1 98.44 114 PHE B C 1
ATOM 2246 O O . PHE B 1 114 ? 13.5 11.828 12.906 1 98.44 114 PHE B O 1
ATOM 2253 N N . THR B 1 115 ? 14.633 13.164 11.391 1 98.44 115 THR B N 1
ATOM 2254 C CA . THR B 1 115 ? 15.875 13.008 12.141 1 98.44 115 THR B CA 1
ATOM 2255 C C . THR B 1 115 ? 16.328 14.336 12.727 1 98.44 115 THR B C 1
ATOM 2257 O O . THR B 1 115 ? 17.391 14.414 13.352 1 98.44 115 THR B O 1
ATOM 2260 N N . THR B 1 116 ? 15.656 15.406 12.477 1 97.5 116 THR B N 1
ATOM 2261 C CA . THR B 1 116 ? 15.977 16.734 13.008 1 97.5 116 THR B CA 1
ATOM 2262 C C . THR B 1 116 ? 14.711 17.562 13.203 1 97.5 116 THR B C 1
ATOM 2264 O O . THR B 1 116 ? 13.625 17.141 12.789 1 97.5 116 THR B O 1
ATOM 2267 N N . GLY B 1 117 ? 14.914 18.641 13.961 1 95.12 117 GLY B N 1
ATOM 2268 C CA . GLY B 1 117 ? 13.852 19.625 14.055 1 95.12 117 GLY B CA 1
ATOM 2269 C C . GLY B 1 117 ? 12.727 19.219 14.977 1 95.12 117 GLY B C 1
ATOM 2270 O O . GLY B 1 117 ? 12.914 18.359 15.844 1 95.12 117 GLY B O 1
ATOM 2271 N N . ALA B 1 118 ? 11.57 19.781 14.812 1 94.31 118 ALA B N 1
ATOM 2272 C CA . ALA B 1 118 ? 10.43 19.656 15.711 1 94.31 118 ALA B CA 1
ATOM 2273 C C . ALA B 1 118 ? 9.883 18.234 15.719 1 94.31 118 ALA B C 1
ATOM 2275 O O . ALA B 1 118 ? 9.281 17.812 16.703 1 94.31 118 ALA B O 1
ATOM 2276 N N . PHE B 1 119 ? 10.18 17.484 14.633 1 96.25 119 PHE B N 1
ATOM 2277 C CA . PHE B 1 119 ? 9.594 16.156 14.508 1 96.25 119 PHE B CA 1
ATOM 2278 C C . PHE B 1 119 ? 10.656 15.07 14.688 1 96.25 119 PHE B C 1
ATOM 2280 O O . PHE B 1 119 ? 10.414 13.906 14.375 1 96.25 119 PHE B O 1
ATOM 2287 N N . ASN B 1 120 ? 11.742 15.484 15.219 1 97.75 120 ASN B N 1
ATOM 2288 C CA . ASN B 1 120 ? 12.852 14.547 15.398 1 97.75 120 ASN B CA 1
ATOM 2289 C C . ASN B 1 120 ? 12.414 13.305 16.172 1 97.75 120 ASN B C 1
ATOM 2291 O O . ASN B 1 120 ? 11.781 13.422 17.219 1 97.75 120 ASN B O 1
ATOM 2295 N N . GLY B 1 121 ? 12.766 12.133 15.625 1 97.62 121 GLY B N 1
ATOM 2296 C CA . GLY B 1 121 ? 12.453 10.875 16.281 1 97.62 121 GLY B CA 1
ATOM 2297 C C . GLY B 1 121 ? 11.07 10.359 15.953 1 97.62 121 GLY B C 1
ATOM 2298 O O . GLY B 1 121 ? 10.742 9.211 16.266 1 97.62 121 GLY B O 1
ATOM 2299 N N . SER B 1 122 ? 10.219 11.172 15.32 1 97.81 122 SER B N 1
ATOM 2300 C CA . SER B 1 122 ? 8.875 10.773 14.93 1 97.81 122 SER B CA 1
ATOM 2301 C C . SER B 1 122 ? 8.867 10.117 13.555 1 97.81 122 SER B C 1
ATOM 2303 O O . SER B 1 122 ? 9.781 10.336 12.75 1 97.81 122 SER B O 1
ATOM 2305 N N . THR B 1 123 ? 7.844 9.289 13.328 1 98.38 123 THR B N 1
ATOM 2306 C CA . THR B 1 123 ? 7.746 8.609 12.047 1 98.38 123 THR B CA 1
ATOM 2307 C C . THR B 1 123 ? 6.336 8.719 11.477 1 98.38 123 THR B C 1
ATOM 2309 O O . THR B 1 123 ? 5.375 8.93 12.227 1 98.38 123 THR B O 1
ATOM 2312 N N . LEU B 1 124 ? 6.254 8.656 10.188 1 98.38 124 LEU B N 1
ATOM 2313 C CA . LEU B 1 124 ? 5.02 8.43 9.445 1 98.38 124 LEU B CA 1
ATOM 2314 C C . LEU B 1 124 ? 5.105 7.133 8.641 1 98.38 124 LEU B C 1
ATOM 2316 O O . LEU B 1 124 ? 6.121 6.863 7.996 1 98.38 124 LEU B O 1
ATOM 2320 N N . GLU B 1 125 ? 4.043 6.34 8.719 1 98.75 125 GLU B N 1
ATOM 2321 C CA . GLU B 1 125 ? 3.938 5.113 7.934 1 98.75 125 GLU B CA 1
ATOM 2322 C C . GLU B 1 125 ? 3.186 5.359 6.629 1 98.75 125 GLU B C 1
ATOM 2324 O O . GLU B 1 125 ? 2.059 5.859 6.641 1 98.75 125 GLU B O 1
ATOM 2329 N N . ILE B 1 126 ? 3.846 5.043 5.516 1 98.69 126 ILE B N 1
ATOM 2330 C CA . ILE B 1 126 ? 3.354 5.332 4.176 1 98.69 126 ILE B CA 1
ATOM 2331 C C . ILE B 1 126 ? 3.15 4.027 3.408 1 98.69 126 ILE B C 1
ATOM 2333 O O . ILE B 1 126 ? 4.047 3.18 3.365 1 98.69 126 ILE B O 1
ATOM 2337 N N . GLN B 1 127 ? 2.006 3.887 2.867 1 98.25 127 GLN B N 1
ATOM 2338 C CA . GLN B 1 127 ? 1.683 2.684 2.107 1 98.25 127 GLN B CA 1
ATOM 2339 C C . GLN B 1 127 ? 0.797 3.012 0.909 1 98.25 127 GLN B C 1
ATOM 2341 O O . GLN B 1 127 ? -0.05 3.902 0.982 1 98.25 127 GLN B O 1
ATOM 2346 N N . GLY B 1 128 ? 1.01 2.217 -0.172 1 96.81 128 GLY B N 1
ATOM 2347 C CA . GLY B 1 128 ? 0.095 2.365 -1.292 1 96.81 128 GLY B CA 1
ATOM 2348 C C . GLY B 1 128 ? 0.661 1.838 -2.598 1 96.81 128 GLY B C 1
ATOM 2349 O O . GLY B 1 128 ? 1.789 1.342 -2.637 1 96.81 128 GLY B O 1
ATOM 2350 N N . ARG B 1 129 ? -0.123 1.905 -3.582 1 96.06 129 ARG B N 1
ATOM 2351 C CA . ARG B 1 129 ? 0.184 1.453 -4.934 1 96.06 129 ARG B CA 1
ATOM 2352 C C . ARG B 1 129 ? 0.482 2.635 -5.852 1 96.06 129 ARG B C 1
ATOM 2354 O O . ARG B 1 129 ? -0.161 3.682 -5.754 1 96.06 129 ARG B O 1
ATOM 2361 N N . SER B 1 130 ? 1.443 2.416 -6.684 1 92.31 130 SER B N 1
ATOM 2362 C CA . SER B 1 130 ? 1.709 3.434 -7.695 1 92.31 130 SER B CA 1
ATOM 2363 C C . SER B 1 130 ? 2.137 2.801 -9.016 1 92.31 130 SER B C 1
ATOM 2365 O O . SER B 1 130 ? 2.713 1.712 -9.031 1 92.31 130 SER B O 1
ATOM 2367 N N . LEU B 1 131 ? 1.821 3.52 -10.047 1 90.62 131 LEU B N 1
ATOM 2368 C CA . LEU B 1 131 ? 2.387 3.164 -11.344 1 90.62 131 LEU B CA 1
ATOM 2369 C C . LEU B 1 131 ? 3.859 3.557 -11.422 1 90.62 131 LEU B C 1
ATOM 2371 O O . LEU B 1 131 ? 4.242 4.637 -10.969 1 90.62 131 LEU B O 1
ATOM 2375 N N . LYS B 1 132 ? 4.652 2.699 -11.977 1 88 132 LYS B N 1
ATOM 2376 C CA . LYS B 1 132 ? 6.09 2.928 -12.094 1 88 132 LYS B CA 1
ATOM 2377 C C . LYS B 1 132 ? 6.379 4.18 -12.914 1 88 132 LYS B C 1
ATOM 2379 O O . LYS B 1 132 ? 7.289 4.945 -12.594 1 88 132 LYS B O 1
ATOM 2384 N N . LEU B 1 133 ? 5.68 4.379 -13.914 1 81.19 133 LEU B N 1
ATOM 2385 C CA . LEU B 1 133 ? 6.012 5.445 -14.852 1 81.19 133 LEU B CA 1
ATOM 2386 C C . LEU B 1 133 ? 5.16 6.684 -14.586 1 81.19 133 LEU B C 1
ATOM 2388 O O . LEU B 1 133 ? 5.203 7.648 -15.352 1 81.19 133 LEU B O 1
ATOM 2392 N N . GLY B 1 134 ? 4.469 6.711 -13.586 1 84.12 134 GLY B N 1
ATOM 2393 C CA . GLY B 1 134 ? 3.684 7.895 -13.273 1 84.12 134 GLY B CA 1
ATOM 2394 C C . GLY B 1 134 ? 4.516 9.031 -12.719 1 84.12 134 GLY B C 1
ATOM 2395 O O . GLY B 1 134 ? 5.414 8.805 -11.898 1 84.12 134 GLY B O 1
ATOM 2396 N N . LYS B 1 135 ? 4.188 10.234 -13.195 1 88.88 135 LYS B N 1
ATOM 2397 C CA . LYS B 1 135 ? 4.887 11.414 -12.695 1 88.88 135 LYS B CA 1
ATOM 2398 C C . LYS B 1 135 ? 4.465 11.742 -11.266 1 88.88 135 LYS B C 1
ATOM 2400 O O . LYS B 1 135 ? 5.297 12.133 -10.445 1 88.88 135 LYS B O 1
ATOM 2405 N N . VAL B 1 136 ? 3.219 11.633 -11.008 1 94.56 136 VAL B N 1
ATOM 2406 C CA . VAL B 1 136 ? 2.67 11.906 -9.68 1 94.56 136 VAL B CA 1
ATOM 2407 C C . VAL B 1 136 ? 2.064 10.625 -9.102 1 94.56 136 VAL B C 1
ATOM 2409 O O . VAL B 1 136 ? 1.325 9.914 -9.789 1 94.56 136 VAL B O 1
ATOM 2412 N N . ARG B 1 137 ? 2.455 10.312 -7.883 1 96.31 137 ARG B N 1
ATOM 2413 C CA . ARG B 1 137 ? 1.965 9.164 -7.125 1 96.31 137 ARG B CA 1
ATOM 2414 C C . ARG B 1 137 ? 1.35 9.609 -5.801 1 96.31 137 ARG B C 1
ATOM 2416 O O . ARG B 1 137 ? 1.796 10.586 -5.199 1 96.31 137 ARG B O 1
ATOM 2423 N N . GLU B 1 138 ? 0.315 8.922 -5.398 1 97.5 138 GLU B N 1
ATOM 2424 C CA . GLU B 1 138 ? -0.288 9.195 -4.098 1 97.5 138 GLU B CA 1
ATOM 2425 C C . GLU B 1 138 ? -0.3 7.938 -3.225 1 97.5 138 GLU B C 1
ATOM 2427 O O . GLU B 1 138 ? -0.634 6.852 -3.697 1 97.5 138 GLU B O 1
ATOM 2432 N N . PHE B 1 139 ? 0.112 8.133 -1.972 1 98.31 139 PHE B N 1
ATOM 2433 C CA . PHE B 1 139 ? 0.121 7.059 -0.984 1 98.31 139 PHE B CA 1
ATOM 2434 C C . PHE B 1 139 ? -0.652 7.465 0.265 1 98.31 139 PHE B C 1
ATOM 2436 O O . PHE B 1 139 ? -0.81 8.656 0.543 1 98.31 139 PHE B O 1
ATOM 2443 N N . SER B 1 140 ? -1.103 6.5 0.952 1 97.81 140 SER B N 1
ATOM 2444 C CA . SER B 1 140 ? -1.767 6.742 2.229 1 97.81 140 SER B CA 1
ATOM 2445 C C . SER B 1 140 ? -0.754 6.855 3.365 1 97.81 140 SER B C 1
ATOM 2447 O O . SER B 1 140 ? 0.277 6.184 3.355 1 97.81 140 SER B O 1
ATOM 2449 N N . ILE B 1 141 ? -1.038 7.688 4.289 1 98 141 ILE B N 1
ATOM 2450 C CA . ILE B 1 141 ? -0.424 7.648 5.609 1 98 141 ILE B C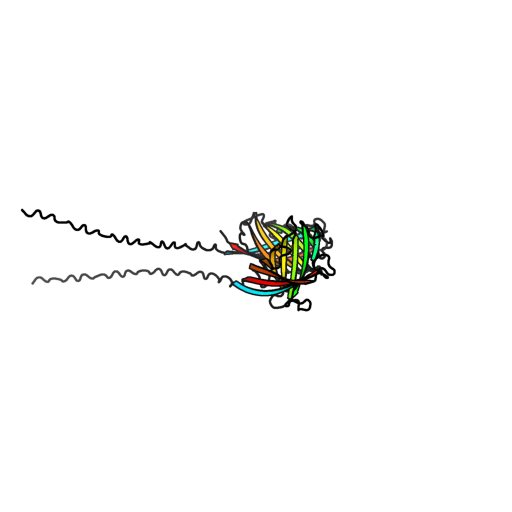A 1
ATOM 2451 C C . ILE B 1 141 ? -1.31 6.855 6.566 1 98 141 ILE B C 1
ATOM 2453 O O . ILE B 1 141 ? -2.449 7.242 6.832 1 98 141 ILE B O 1
ATOM 2457 N N . THR B 1 142 ? -0.75 5.824 7.102 1 97.44 142 THR B N 1
ATOM 2458 C CA . THR B 1 142 ? -1.577 4.859 7.816 1 97.44 142 THR B CA 1
ATOM 2459 C C . THR B 1 142 ? -1.304 4.922 9.32 1 97.44 142 THR B C 1
ATOM 2461 O O . THR B 1 142 ? -1.989 4.27 10.109 1 97.44 142 THR B O 1
ATOM 2464 N N . GLY B 1 143 ? -0.33 5.648 9.742 1 96.44 143 GLY B N 1
ATOM 2465 C CA . GLY B 1 143 ? 0.02 5.785 11.148 1 96.44 143 GLY B CA 1
ATOM 2466 C C . GLY B 1 143 ? 1.261 6.625 11.375 1 96.44 143 GLY B C 1
ATOM 2467 O O . GLY B 1 143 ? 1.836 7.164 10.43 1 96.44 143 GLY B O 1
ATOM 2468 N N . GLY B 1 144 ? 1.546 6.82 12.672 1 96.88 144 GLY B N 1
ATOM 2469 C CA . GLY B 1 144 ? 2.74 7.547 13.07 1 96.88 144 GLY B CA 1
ATOM 2470 C C . GLY B 1 144 ? 3.088 7.367 14.531 1 96.88 144 GLY B C 1
ATOM 2471 O O . GLY B 1 144 ? 2.299 6.812 15.297 1 96.88 144 GLY B O 1
ATOM 2472 N N . THR B 1 145 ? 4.293 7.699 14.836 1 97 145 THR B N 1
ATOM 2473 C CA . THR B 1 145 ? 4.762 7.66 16.219 1 97 145 THR B CA 1
ATOM 2474 C C . THR B 1 145 ? 5.25 9.039 16.656 1 97 145 THR B C 1
ATOM 2476 O O . THR B 1 145 ? 5.379 9.953 15.844 1 97 145 THR B O 1
ATOM 2479 N N . GLY B 1 146 ? 5.539 9.188 17.953 1 94.94 146 GLY B N 1
ATOM 2480 C CA . GLY B 1 146 ? 6.008 10.469 18.453 1 94.94 146 GLY B CA 1
ATOM 2481 C C . GLY B 1 146 ? 4.996 11.586 18.281 1 94.94 146 GLY B C 1
ATOM 2482 O O . GLY B 1 146 ? 3.846 11.461 18.703 1 94.94 146 GLY B O 1
ATOM 2483 N N . LYS B 1 147 ? 5.398 12.641 17.594 1 94.31 147 LYS B N 1
ATOM 2484 C CA . LYS B 1 147 ? 4.547 13.805 17.391 1 94.31 147 LYS B CA 1
ATOM 2485 C C . LYS B 1 147 ? 3.422 13.492 16.406 1 94.31 147 LYS B C 1
ATOM 2487 O O . LYS B 1 147 ? 2.484 14.281 16.25 1 94.31 147 LYS B O 1
ATOM 2492 N N . PHE B 1 148 ? 3.52 12.391 15.82 1 95.19 148 PHE B N 1
ATOM 2493 C CA . PHE B 1 148 ? 2.514 12.008 14.836 1 95.19 148 PHE B CA 1
ATOM 2494 C C . PHE B 1 148 ? 1.646 10.875 15.359 1 95.19 148 PHE B C 1
ATOM 2496 O O . PHE B 1 148 ? 1.054 10.125 14.578 1 95.19 148 PHE B O 1
ATOM 2503 N N . ARG B 1 149 ? 1.519 10.672 16.609 1 93.38 149 ARG B N 1
ATOM 2504 C CA . ARG B 1 149 ? 0.634 9.641 17.125 1 93.38 149 ARG B CA 1
ATOM 2505 C C . ARG B 1 149 ? -0.781 9.797 16.578 1 93.38 149 ARG B C 1
ATOM 2507 O O . ARG B 1 149 ? -1.29 10.922 16.484 1 93.38 149 ARG B O 1
ATOM 2514 N N . PHE B 1 150 ? -1.396 8.664 16.078 1 92.56 150 PHE B N 1
ATOM 2515 C CA . PHE B 1 150 ? -2.746 8.578 15.539 1 92.56 150 PHE B CA 1
ATOM 2516 C C . PHE B 1 150 ? -2.82 9.242 14.164 1 92.56 150 PHE B C 1
ATOM 2518 O O . PHE B 1 150 ? -3.896 9.656 13.727 1 92.56 150 PHE B O 1
ATOM 2525 N N . ALA B 1 151 ? -1.722 9.367 13.555 1 94.56 151 ALA B N 1
ATOM 2526 C CA . ALA B 1 151 ? -1.671 10.062 12.266 1 94.56 151 ALA B CA 1
ATOM 2527 C C . ALA B 1 151 ? -2.453 9.305 11.203 1 94.56 151 ALA B C 1
ATOM 2529 O O . ALA B 1 151 ? -2.387 8.078 11.133 1 94.56 151 ALA B O 1
ATOM 2530 N N . THR B 1 152 ? -3.193 9.992 10.453 1 94.56 152 THR B N 1
ATOM 2531 C CA . THR B 1 152 ? -3.795 9.578 9.188 1 94.56 152 THR B CA 1
ATOM 2532 C C . THR B 1 152 ? -3.648 10.68 8.141 1 94.56 152 THR B C 1
ATOM 2534 O O . THR B 1 152 ? -3.494 11.852 8.477 1 94.56 152 THR B O 1
ATOM 2537 N N . GLY B 1 153 ? -3.576 10.297 6.902 1 95.81 153 GLY B N 1
ATOM 2538 C CA . GLY B 1 153 ? -3.414 11.289 5.848 1 95.81 153 GLY B CA 1
ATOM 2539 C C . GLY B 1 153 ? -2.99 10.68 4.52 1 95.81 153 GLY B C 1
ATOM 2540 O O . GLY B 1 153 ? -3.301 9.523 4.234 1 95.81 153 GLY B O 1
ATOM 2541 N N . TYR B 1 154 ? -2.406 11.516 3.691 1 97 154 TYR B N 1
ATOM 2542 C CA . TYR B 1 154 ? -1.901 11.086 2.393 1 97 154 TYR B CA 1
ATOM 2543 C C . TYR B 1 154 ? -0.662 11.883 1.999 1 97 154 TYR B C 1
ATOM 2545 O O . TYR B 1 154 ? -0.419 12.969 2.529 1 97 154 TYR B O 1
ATOM 2553 N N . ALA B 1 155 ? 0.071 11.297 1.214 1 98.38 155 ALA B N 1
ATOM 2554 C CA . ALA B 1 155 ? 1.285 11.883 0.656 1 98.38 155 ALA B CA 1
ATOM 2555 C C . ALA B 1 155 ? 1.295 11.781 -0.866 1 98.38 155 ALA B C 1
ATOM 2557 O O . ALA B 1 155 ? 0.96 10.734 -1.427 1 98.38 155 ALA B O 1
ATOM 2558 N N . THR B 1 156 ? 1.688 12.852 -1.512 1 98.19 156 THR B N 1
ATOM 2559 C CA . THR B 1 156 ? 1.938 12.789 -2.947 1 98.19 156 THR B CA 1
ATOM 2560 C C . THR B 1 156 ? 3.434 12.852 -3.24 1 98.19 156 THR B C 1
ATOM 2562 O O . THR B 1 156 ? 4.164 13.617 -2.602 1 98.19 156 THR B O 1
ATOM 2565 N N . PHE B 1 157 ? 3.877 11.984 -4.094 1 98.06 157 PHE B N 1
ATOM 2566 C CA . PHE B 1 157 ? 5.238 11.953 -4.613 1 98.06 157 PHE B CA 1
ATOM 2567 C C . PHE B 1 157 ? 5.27 12.375 -6.078 1 98.06 157 PHE B C 1
ATOM 2569 O O . PHE B 1 157 ? 4.602 11.766 -6.918 1 98.06 157 PHE B O 1
ATOM 2576 N N . GLU B 1 158 ? 6.043 13.414 -6.336 1 98.25 158 GLU B N 1
ATOM 2577 C CA . GLU B 1 158 ? 6.211 13.891 -7.707 1 98.25 158 GLU B CA 1
ATOM 2578 C C . GLU B 1 158 ? 7.68 13.891 -8.117 1 98.25 158 GLU B C 1
ATOM 2580 O O . GLU B 1 158 ? 8.5 14.578 -7.504 1 98.25 158 GLU B O 1
ATOM 2585 N N . THR B 1 159 ? 7.98 13.117 -9.133 1 96.75 159 THR B N 1
ATOM 2586 C CA . THR B 1 159 ? 9.344 13.172 -9.648 1 96.75 159 THR B CA 1
ATOM 2587 C C . THR B 1 159 ? 9.609 14.523 -10.312 1 96.75 159 THR B C 1
ATOM 2589 O O . THR B 1 159 ? 8.992 14.852 -11.328 1 96.75 159 THR B O 1
ATOM 2592 N N . ILE B 1 160 ? 10.602 15.258 -9.805 1 97.56 160 ILE B N 1
ATOM 2593 C CA . ILE B 1 160 ? 10.82 16.609 -10.328 1 97.56 160 ILE B CA 1
ATOM 2594 C C . ILE B 1 160 ? 12.188 16.672 -11.008 1 97.56 160 ILE B C 1
ATOM 2596 O O . ILE B 1 160 ? 12.492 17.656 -11.695 1 97.56 160 ILE B O 1
ATOM 2600 N N . PHE B 1 161 ? 13.016 15.688 -10.773 1 96.25 161 PHE B N 1
ATOM 2601 C CA . PHE B 1 161 ? 14.328 15.586 -11.398 1 96.25 161 PHE B CA 1
ATOM 2602 C C . PHE B 1 161 ? 14.695 14.133 -11.656 1 96.25 161 PHE B C 1
ATOM 2604 O O . PHE B 1 161 ? 14.453 13.266 -10.805 1 96.25 161 PHE B O 1
ATOM 2611 N N . LEU B 1 162 ? 15.211 13.812 -12.805 1 94.06 162 LEU B N 1
ATOM 2612 C CA . LEU B 1 162 ? 15.695 12.492 -13.18 1 94.06 162 LEU B CA 1
ATOM 2613 C C . LEU B 1 162 ? 16.969 12.586 -14.016 1 94.06 162 LEU B C 1
ATOM 2615 O O . LEU B 1 162 ? 16.969 13.242 -15.062 1 94.06 162 LEU B O 1
ATOM 2619 N N . ASP B 1 163 ? 17.984 12.031 -13.5 1 94.31 163 ASP B N 1
ATOM 2620 C CA . ASP B 1 163 ? 19.234 11.844 -14.242 1 94.31 163 ASP B CA 1
ATOM 2621 C C . ASP B 1 163 ? 19.375 10.398 -14.719 1 94.31 163 ASP B C 1
ATOM 2623 O O . ASP B 1 163 ? 19.688 9.508 -13.93 1 94.31 163 ASP B O 1
ATOM 2627 N N . LEU B 1 164 ? 19.297 10.133 -16 1 90.94 164 LEU B N 1
ATOM 2628 C CA . LEU B 1 164 ? 19.25 8.781 -16.562 1 90.94 164 LEU B CA 1
ATOM 2629 C C . LEU B 1 164 ? 20.641 8.156 -16.547 1 90.94 164 LEU B C 1
ATOM 2631 O O . LEU B 1 164 ? 20.781 6.93 -16.609 1 90.94 164 LEU B O 1
ATOM 2635 N N . THR B 1 165 ? 21.672 9 -16.562 1 92.44 165 THR B N 1
ATOM 2636 C CA . THR B 1 165 ? 23.031 8.5 -16.547 1 92.44 165 THR B CA 1
ATOM 2637 C C . THR B 1 165 ? 23.375 7.844 -15.219 1 92.44 165 THR B C 1
ATOM 2639 O O . THR B 1 165 ? 23.953 6.754 -15.188 1 92.44 165 THR B O 1
ATOM 2642 N N . THR B 1 166 ? 23.016 8.445 -14.148 1 92.38 166 THR B N 1
ATOM 2643 C CA . THR B 1 166 ? 23.344 7.953 -12.812 1 92.38 166 THR B CA 1
ATOM 2644 C C . THR B 1 166 ? 22.125 7.266 -12.188 1 92.38 166 THR B C 1
ATOM 2646 O O . THR B 1 166 ? 22.25 6.625 -11.133 1 92.38 166 THR B O 1
ATOM 2649 N N . ASN B 1 167 ? 20.938 7.434 -12.734 1 94.38 167 ASN B N 1
ATOM 2650 C CA . ASN B 1 167 ? 19.672 6.953 -12.227 1 94.38 167 ASN B CA 1
ATOM 2651 C C . ASN B 1 167 ? 19.312 7.617 -10.898 1 94.38 167 ASN B C 1
ATOM 2653 O O . ASN B 1 167 ? 18.766 6.969 -10 1 94.38 167 ASN B O 1
ATOM 2657 N N . TYR B 1 168 ? 19.812 8.805 -10.781 1 95.88 168 TYR B N 1
ATOM 2658 C CA . TYR B 1 168 ? 19.5 9.656 -9.641 1 95.88 168 TYR B CA 1
ATOM 2659 C C . TYR B 1 168 ? 18.203 10.438 -9.883 1 95.88 168 TYR B C 1
ATOM 2661 O O . TYR B 1 168 ? 18.031 11.047 -10.945 1 95.88 168 TYR B O 1
ATOM 2669 N N . ASN B 1 169 ? 17.25 10.328 -8.93 1 96 169 ASN B N 1
ATOM 2670 C CA . ASN B 1 169 ? 16 11.078 -9.062 1 96 169 ASN B CA 1
ATOM 2671 C C . ASN B 1 169 ? 15.641 11.797 -7.766 1 96 169 ASN B C 1
ATOM 2673 O O . ASN B 1 169 ? 16.031 11.359 -6.68 1 96 169 ASN B O 1
ATOM 2677 N N . ILE B 1 170 ? 14.961 12.906 -7.887 1 98.12 170 ILE B N 1
ATOM 2678 C CA . ILE B 1 170 ? 14.383 13.648 -6.77 1 98.12 170 ILE B CA 1
ATOM 2679 C C . ILE B 1 170 ? 12.859 13.633 -6.875 1 98.12 170 ILE B C 1
ATOM 2681 O O . ILE B 1 170 ? 12.297 14.008 -7.906 1 98.12 170 ILE B O 1
ATOM 2685 N N . ALA B 1 171 ? 12.25 13.203 -5.82 1 98.12 171 ALA B N 1
ATOM 2686 C CA . ALA B 1 171 ? 10.797 13.289 -5.727 1 98.12 171 ALA B CA 1
ATOM 2687 C C . ALA B 1 171 ? 10.375 14.328 -4.691 1 98.12 171 ALA B C 1
ATOM 2689 O O . ALA B 1 171 ? 10.836 14.305 -3.549 1 98.12 171 ALA B O 1
ATOM 2690 N N . ARG B 1 172 ? 9.523 15.242 -5.113 1 98.81 172 ARG B N 1
ATOM 2691 C CA . ARG B 1 172 ? 8.859 16.125 -4.164 1 98.81 172 ARG B CA 1
ATOM 2692 C C . ARG B 1 172 ? 7.734 15.406 -3.43 1 98.81 172 ARG B C 1
ATOM 2694 O O . ARG B 1 172 ? 6.879 14.773 -4.055 1 98.81 172 ARG B O 1
ATOM 2701 N N . ILE B 1 173 ? 7.77 15.516 -2.152 1 98.69 173 ILE B N 1
ATOM 2702 C CA . ILE B 1 173 ? 6.75 14.906 -1.304 1 98.69 173 ILE B CA 1
ATOM 2703 C C . ILE B 1 173 ? 5.883 15.992 -0.675 1 98.69 173 ILE B C 1
ATOM 2705 O O . ILE B 1 173 ? 6.395 16.875 0.022 1 98.69 173 ILE B O 1
ATOM 2709 N N . ASN B 1 174 ? 4.645 15.922 -0.876 1 98.69 174 ASN B N 1
ATOM 2710 C CA . ASN B 1 174 ? 3.68 16.734 -0.147 1 98.69 174 ASN B CA 1
ATOM 2711 C C . ASN B 1 174 ? 2.859 15.891 0.828 1 98.69 174 ASN B C 1
ATOM 2713 O O . ASN B 1 174 ? 2.178 14.953 0.42 1 98.69 174 ASN B O 1
ATOM 2717 N N . LEU B 1 175 ? 2.971 16.281 2.088 1 98.25 175 LEU B N 1
ATOM 2718 C CA . LEU B 1 175 ? 2.279 15.562 3.148 1 98.25 175 LEU B CA 1
ATOM 2719 C C . LEU B 1 175 ? 1.061 16.344 3.633 1 98.25 175 LEU B C 1
ATOM 2721 O O . LEU B 1 175 ? 1.132 17.547 3.824 1 98.25 175 LEU B O 1
ATOM 2725 N N . THR B 1 176 ? -0.032 15.703 3.793 1 97 176 THR B N 1
ATOM 2726 C CA . THR B 1 176 ? -1.189 16.141 4.566 1 97 176 THR B CA 1
ATOM 2727 C C . THR B 1 176 ? -1.534 15.117 5.645 1 97 176 THR B C 1
ATOM 2729 O O . THR B 1 176 ? -1.953 14 5.34 1 97 176 THR B O 1
ATOM 2732 N N . VAL B 1 177 ? -1.304 15.523 6.887 1 95.94 177 VAL B N 1
ATOM 2733 C CA . VAL B 1 177 ? -1.422 14.609 8.016 1 95.94 177 VAL B CA 1
ATOM 2734 C C . VAL B 1 177 ? -2.369 15.195 9.062 1 95.94 177 VAL B C 1
ATOM 2736 O O . VAL B 1 177 ? -2.293 16.391 9.375 1 95.94 177 VAL B O 1
ATOM 2739 N N . VAL B 1 178 ? -3.297 14.414 9.547 1 92.5 178 VAL B N 1
ATOM 2740 C CA . VAL B 1 178 ? -4.082 14.734 10.734 1 92.5 178 VAL B CA 1
ATOM 2741 C C . VAL B 1 178 ? -3.648 13.852 11.898 1 92.5 178 VAL B C 1
ATOM 2743 O O . VAL B 1 178 ? -3.531 12.633 11.758 1 92.5 178 VAL B O 1
ATOM 2746 N N . CYS B 1 179 ? -3.254 14.5 12.867 1 88.31 179 CYS B N 1
ATOM 2747 C CA . CYS B 1 179 ? -2.842 13.734 14.047 1 88.31 179 CYS B CA 1
ATOM 2748 C C . CYS B 1 179 ? -3.336 14.398 15.328 1 88.31 179 CYS B C 1
ATOM 2750 O O . CYS B 1 179 ? -3.939 15.477 15.281 1 88.31 179 CYS B O 1
ATOM 2752 N N . VAL B 1 180 ? -3.395 13.547 16.469 1 75.69 180 VAL B N 1
ATOM 2753 C CA . VAL B 1 180 ? -3.873 14.047 17.75 1 75.69 180 VAL B CA 1
ATOM 2754 C C . VAL B 1 180 ? -2.73 14.727 18.5 1 75.69 180 VAL B C 1
ATOM 2756 O O . VAL B 1 180 ? -1.613 14.203 18.547 1 75.69 180 VAL B O 1
ATOM 2759 N N . CYS B 1 181 ? -2.824 16.016 18.703 1 58.31 181 CYS B N 1
ATOM 2760 C CA . CYS B 1 181 ? -1.819 16.75 19.453 1 58.31 181 CYS B CA 1
ATOM 2761 C C . CYS B 1 181 ? -2.123 16.719 20.953 1 58.31 181 CYS B C 1
ATOM 2763 O O . CYS B 1 181 ? -3.254 16.969 21.359 1 58.31 181 CYS B O 1
ATOM 2765 N N . TYR B 1 182 ? -1.254 15.945 21.641 1 51.09 182 TYR B N 1
ATOM 2766 C CA . TYR B 1 182 ? -1.308 16.156 23.094 1 51.09 182 TYR B CA 1
ATOM 2767 C C . TYR B 1 182 ? -0.468 17.359 23.5 1 51.09 182 TYR B C 1
ATOM 2769 O O . TYR B 1 182 ? 0.529 17.672 22.844 1 51.09 182 TYR B O 1
#

Nearest PDB structures (foldseek):
  6ooc-assembly1_A  TM=9.258E-01  e=1.065E-14  Glycyrrhiza echinata
  6ooc-assembly1_B  TM=9.070E-01  e=7.383E-15  Glycyrrhiza echinata
  6ooc-assembly1_C  TM=9.165E-01  e=1.247E-14  Glycyrrhiza echinata
  6ood-assembly1_A  TM=9.014E-01  e=2.226E-13  Pisum sativum
  8th2-assembly1_C  TM=9.171E-01  e=3.758E-13  Pisum sativum

Radius of gyration: 33.55 Å; Cα contacts (8 Å, |Δi|>4): 943; chains: 2; bounding box: 81×108×113 Å

Organism: NCBI:txid529605

pLDDT: mean 84.77, std 22.58, range [28.0, 98.81]

Secondary structure (DSSP, 8-state):
-----------------------------------EEEEEEEEEEEEE-TTSTT-SEEEEES-TT--TT-EEEEEEEEESSSSTTSPEEEEEEEEEEE--TTS-EEEEEEEEEE-SGGGTT-EEEEEEEEETT-SEEEEEEEEEEGGGTT-EEEEEEEEEEEETTTTEEEEEEEEEEEEE--/-----------------------------------EEEEEEEEEEEEE-TTSTT-SEEEEES-TTS-TT-EEEEEEEEESSSSTTSPEEEEEEEEEE---TTS-EEEEEEEEEE-SGGGTT-EEEEEEEEETT-SEEEEEEEEEEGGGTT-EEEEEEEEEEEETTTTEEEEEEEEEEEEE--

Sequence (364 aa):
MAQKSSLSSSLSIKLCFTFMLAFLAFSATANPRPAHKEIKMTLYQQDISPGAPNATGIVVAGPTNLAFGSIVVVDDRVTERASNNSRQVGRIQGIYVTASRDSQSINVYYSLTFTTGAFNGSTLEIQGRSLKLGKVREFSITGGTGKFRFATGYATFETIFLDLTTNYNIARINLTVVCVCYMAQKSSLSSSLSIKLCFTFMLAFLAFSATANPRPAHKEIKMTLYQQDISPGAPNATGIVVAGPTNLAFGSIVVVDDRVTERASNNSRQVGRIQGIYVTASRDSQSINVYYSLTFTTGAFNGSTLEIQGRSLKLGKVREFSITGGTGKFRFATGYATFETIFLDLTTNYNIARINLTVVCVCY

Solvent-accessible surface area (backbone atoms only — not comparable to full-atom values): 19036 Å² total; per-residue (Å²): 136,84,78,78,77,76,78,78,79,78,78,76,77,76,77,74,75,74,76,73,76,74,76,74,70,74,68,70,73,67,71,73,67,63,53,70,42,77,47,75,50,67,38,19,39,46,43,25,44,59,90,35,82,83,36,31,26,42,73,38,42,64,46,86,84,52,35,50,57,10,32,31,28,26,38,26,49,21,15,67,41,98,42,94,85,34,61,72,40,30,32,41,25,24,39,38,30,22,75,25,90,84,38,48,29,32,38,39,45,35,27,39,34,27,69,41,77,96,44,44,77,13,34,36,31,35,37,40,59,36,55,68,83,50,56,68,38,59,31,38,28,48,15,8,22,72,79,26,31,50,19,37,43,36,35,37,41,29,64,78,44,77,39,82,89,60,39,37,34,34,28,41,33,42,39,42,38,37,17,44,49,128,138,85,81,73,77,75,78,76,78,77,77,77,76,77,75,75,76,72,76,74,74,72,75,73,72,73,69,69,69,71,68,74,72,68,54,73,41,78,48,74,49,68,37,19,40,45,43,25,44,58,89,35,82,84,37,33,28,42,73,77,31,46,47,84,84,55,35,52,37,10,31,30,43,38,55,26,48,20,17,68,40,98,43,92,84,35,61,71,40,29,34,41,35,42,36,37,28,20,23,22,84,85,39,48,27,32,30,38,46,34,35,40,35,28,68,41,76,97,46,44,79,15,33,38,32,36,37,36,55,34,55,69,85,50,57,67,37,54,26,10,21,52,28,33,35,70,77,27,30,73,19,33,16,35,34,36,41,31,64,78,43,74,38,83,89,60,38,38,31,34,28,41,32,42,38,42,35,37,18,44,55,128